Protein AF-A0A397AAS1-F1 (afdb_monomer_lite)

Foldseek 3Di:
DVVVVVVVVVVVVLVVLCVVPVPCSVVVVVVVVVLVLLAPDDPVLVVVLLVCLLCVVVDDDLAFDQPDPDDDDPDDGDTDGCVVTSLQQHPVLLVVLLVLLLVLVQVVCVVVVNRDVVSSVVVSVVVVVVLVVQLVLVCVLCVVVVWDDDSSSSSRLSSNLSSLSNVLSVCCVPPNDPVSLVSLVSSLVSSLSSSLSSVVNVTDDDDPVVVVVSVVSSVVVSVVSSD

Secondary structure (DSSP, 8-state):
-HHHHHHHHHHHHHHHHHHH-TTTHHHHHHHHHHHHHHT---HHHHHHHHHHHH-GGG----PPPBS----SS-----BPPTTT-TTS--SHHHHHHHHHHHHHHHHHHHHTT---HHHHHHHHHHHHHHHHHHHHHHHHHHHHTT----HHHHHHHHHTHHHHHHHHHHHHHHH-HHHHHHHHHHHHHHHHHHHHHHHHHHSPPPPTTHHHHHHHHHHHHHTTS--

Sequence (227 aa):
MAAYAMNHGAKMMEDQVKSFMPGAAAGALNMFGSVKYYFTVNNTYVVHRLKMLLCPFIHKDWRRIVQNEGNNTGVDVVYAPPSMDKNAPDLYIPLMSFVTYILIVGYIKGASGRFNPDVITEVSTYCCLMQLVEICLMKLGLYLLNSQINWLDLVSFTGYKYVALVINTVVHLILGYIPYYVVLAYTGIATSFFTLNGLKGTVPEPNHDQRRFRNYMLLAYVSRFDF

Organism: Aphanomyces astaci (NCBI:txid112090)

pLDDT: mean 72.66, std 15.43, range [35.53, 93.5]

Structure (mmCIF, N/CA/C/O backbone):
data_AF-A0A397AAS1-F1
#
_entry.id   AF-A0A397AAS1-F1
#
loop_
_atom_site.group_PDB
_atom_site.id
_atom_site.type_symbol
_atom_site.label_atom_id
_atom_site.label_alt_id
_atom_site.label_comp_id
_atom_site.label_asym_id
_atom_site.label_entity_id
_atom_site.label_seq_id
_atom_site.pdbx_PDB_ins_code
_atom_site.Cartn_x
_atom_site.Cartn_y
_atom_site.Cartn_z
_atom_site.occupancy
_atom_site.B_iso_or_equiv
_atom_site.auth_seq_id
_atom_site.auth_comp_id
_atom_site.auth_asym_id
_atom_site.auth_atom_id
_atom_site.pdbx_PDB_model_num
ATOM 1 N N . MET A 1 1 ? -14.043 16.349 -33.482 1.00 50.97 1 MET A N 1
ATOM 2 C CA . MET A 1 1 ? -14.438 17.486 -32.617 1.00 50.97 1 MET A CA 1
ATOM 3 C C . MET A 1 1 ? -14.025 17.287 -31.155 1.00 50.97 1 MET A C 1
ATOM 5 O O . MET A 1 1 ? -13.272 18.114 -30.664 1.00 50.97 1 MET A O 1
ATOM 9 N N . ALA A 1 2 ? -14.396 16.190 -30.476 1.00 50.88 2 ALA A N 1
ATOM 10 C CA . ALA A 1 2 ? -14.032 15.967 -29.062 1.00 50.88 2 ALA A CA 1
ATOM 11 C C . ALA A 1 2 ? -12.512 15.840 -28.797 1.00 50.88 2 ALA A C 1
ATOM 13 O O . ALA A 1 2 ? -11.995 16.458 -27.872 1.00 50.88 2 ALA A O 1
ATOM 14 N N . ALA A 1 3 ? -11.770 15.131 -29.658 1.00 48.72 3 ALA A N 1
ATOM 15 C CA . ALA A 1 3 ? -10.311 14.998 -29.533 1.00 48.72 3 ALA A CA 1
ATOM 16 C C . ALA A 1 3 ? -9.559 16.339 -29.678 1.00 48.72 3 ALA A C 1
ATOM 18 O O . ALA A 1 3 ? -8.529 16.553 -29.044 1.00 48.72 3 ALA A O 1
ATOM 19 N N . TYR A 1 4 ? -10.103 17.265 -30.476 1.00 56.47 4 TYR A N 1
ATOM 20 C CA . TYR A 1 4 ? -9.524 18.594 -30.689 1.00 56.47 4 TYR A CA 1
ATOM 21 C C . TYR A 1 4 ? -9.761 19.505 -29.474 1.00 56.47 4 TYR A C 1
ATOM 23 O O . TYR A 1 4 ? -8.854 20.212 -29.044 1.00 56.47 4 TYR A O 1
ATOM 31 N N . ALA A 1 5 ? -10.948 19.416 -28.863 1.00 58.28 5 ALA A N 1
ATOM 32 C CA . ALA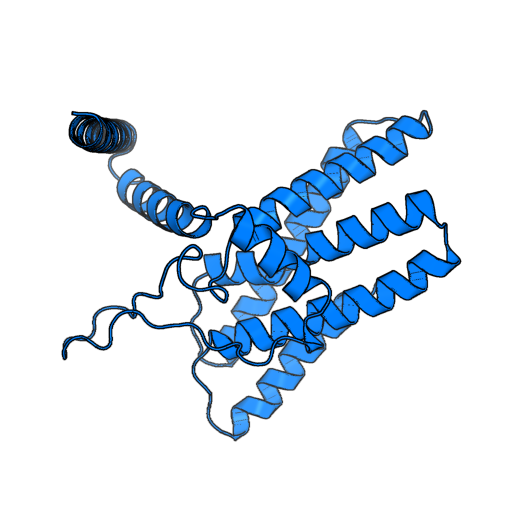 A 1 5 ? -11.289 20.131 -27.634 1.00 58.28 5 ALA A CA 1
ATOM 33 C C . ALA A 1 5 ? -10.495 19.625 -26.415 1.00 58.28 5 ALA A C 1
ATOM 35 O O . ALA A 1 5 ? -10.044 20.430 -25.605 1.00 58.28 5 ALA A O 1
ATOM 36 N N . MET A 1 6 ? -10.249 18.314 -26.310 1.00 55.03 6 MET A N 1
ATOM 37 C CA . MET A 1 6 ? -9.413 17.743 -25.244 1.00 55.03 6 MET A CA 1
ATOM 38 C C . MET A 1 6 ? -7.939 18.147 -25.376 1.00 55.03 6 MET A C 1
ATOM 40 O O . MET A 1 6 ? -7.314 18.482 -24.372 1.00 55.03 6 MET A O 1
ATOM 44 N N . ASN A 1 7 ? -7.395 18.182 -26.598 1.00 55.97 7 ASN A N 1
ATOM 45 C CA . ASN A 1 7 ? -6.032 18.674 -26.835 1.00 55.97 7 ASN A CA 1
ATOM 46 C C . ASN A 1 7 ? -5.892 20.176 -26.548 1.00 55.97 7 ASN A C 1
ATOM 48 O O . ASN A 1 7 ? -4.851 20.616 -26.064 1.00 55.97 7 ASN A O 1
ATOM 52 N N . HIS A 1 8 ? -6.933 20.966 -26.820 1.00 60.03 8 HIS A N 1
ATOM 53 C CA . HIS A 1 8 ? -6.935 22.398 -26.529 1.00 60.03 8 HIS A CA 1
ATOM 54 C C . HIS A 1 8 ? -7.091 22.681 -25.026 1.00 60.03 8 HIS A C 1
ATOM 56 O O . HIS A 1 8 ? -6.376 23.518 -24.484 1.00 60.03 8 HIS A O 1
ATOM 62 N N . GLY A 1 9 ? -7.945 21.925 -24.328 1.00 59.19 9 GLY A N 1
ATOM 63 C CA . GLY A 1 9 ? -8.093 22.003 -22.872 1.00 59.19 9 GLY A CA 1
ATOM 64 C C . GLY A 1 9 ? -6.832 21.572 -22.117 1.00 59.19 9 GLY A C 1
ATOM 65 O O . GLY A 1 9 ? -6.452 22.222 -21.147 1.00 59.19 9 GLY A O 1
ATOM 66 N N . ALA A 1 10 ? -6.135 20.536 -22.599 1.00 57.38 10 ALA A N 1
ATOM 67 C CA . ALA A 1 10 ? -4.852 20.115 -22.038 1.00 57.38 10 ALA A CA 1
ATOM 68 C C . ALA A 1 10 ? -3.779 21.209 -22.174 1.00 57.38 10 ALA A C 1
ATOM 70 O O . ALA A 1 10 ? -3.096 21.500 -21.196 1.00 57.38 10 ALA A O 1
ATOM 71 N N . LYS A 1 11 ? -3.693 21.866 -23.343 1.00 59.78 11 LYS A N 1
ATOM 72 C CA . LYS A 1 11 ? -2.785 23.005 -23.561 1.00 59.78 11 LYS A CA 1
ATOM 73 C C . LYS A 1 11 ? -3.130 24.211 -22.687 1.00 59.78 11 LYS A C 1
ATOM 75 O O . LYS A 1 11 ? -2.236 24.773 -22.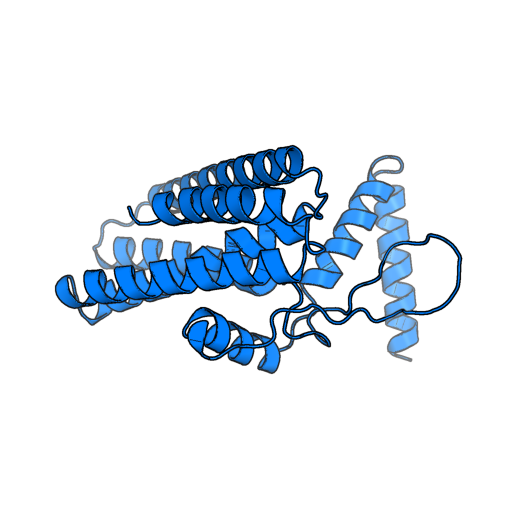073 1.00 59.78 11 LYS A O 1
ATOM 80 N N . MET A 1 12 ? -4.411 24.563 -22.553 1.00 62.12 12 MET A N 1
ATOM 81 C CA . MET A 1 12 ? -4.818 25.689 -21.702 1.00 62.12 12 MET A CA 1
ATOM 82 C C . MET A 1 12 ? -4.552 25.445 -20.211 1.00 62.12 12 MET A C 1
ATOM 84 O O . MET A 1 12 ? -4.140 26.371 -19.517 1.00 62.12 12 MET A O 1
ATOM 88 N N . MET A 1 13 ? -4.731 24.215 -19.712 1.00 58.81 13 MET A N 1
ATOM 89 C CA . MET A 1 13 ? -4.328 23.866 -18.342 1.00 58.81 13 MET A CA 1
ATOM 90 C C . MET A 1 13 ? -2.810 23.944 -18.162 1.00 58.81 13 MET A C 1
ATOM 92 O O . MET A 1 13 ? -2.342 24.439 -17.141 1.00 58.81 13 MET A O 1
ATOM 96 N N . GLU A 1 14 ? -2.038 23.474 -19.142 1.00 60.09 14 GLU A N 1
ATOM 97 C CA . GLU A 1 14 ? -0.576 23.526 -19.103 1.00 60.09 14 GLU A CA 1
ATOM 98 C C . GLU A 1 14 ? -0.058 24.975 -19.097 1.00 60.09 14 GLU A C 1
ATOM 100 O O . GLU A 1 14 ? 0.837 25.311 -18.320 1.00 60.09 14 GLU A O 1
ATOM 105 N N . ASP A 1 15 ? -0.674 25.847 -19.897 1.00 64.94 15 ASP A N 1
ATOM 106 C CA . ASP A 1 15 ? -0.347 27.271 -19.980 1.00 64.94 15 ASP A CA 1
ATOM 107 C C . ASP A 1 15 ? -0.799 28.040 -18.725 1.00 64.94 15 ASP A C 1
ATOM 109 O O . ASP A 1 15 ? -0.053 28.881 -18.215 1.00 64.94 15 ASP A O 1
ATOM 113 N N . GLN A 1 16 ? -1.960 27.702 -18.146 1.00 61.78 16 GLN A N 1
ATOM 114 C CA . GLN A 1 16 ? -2.384 28.255 -16.855 1.00 61.78 16 GLN A CA 1
ATOM 115 C C . GLN A 1 16 ? -1.423 27.853 -15.732 1.00 61.78 16 GLN A C 1
ATOM 117 O O . GLN A 1 16 ? -0.965 28.719 -14.989 1.00 61.78 16 GLN A O 1
ATOM 122 N N . VAL A 1 17 ? -1.040 26.579 -15.625 1.00 56.03 17 VAL A N 1
ATOM 123 C CA . VAL A 1 17 ? -0.109 26.108 -14.583 1.00 56.03 17 VAL A CA 1
ATOM 124 C C . VAL A 1 17 ? 1.278 26.752 -14.728 1.00 56.03 17 VAL A C 1
ATOM 126 O O . VAL A 1 17 ? 1.879 27.133 -13.722 1.00 56.03 17 VAL A O 1
ATOM 129 N N . LYS A 1 18 ? 1.761 26.963 -15.961 1.00 56.47 18 LYS A N 1
ATOM 130 C CA . LYS A 1 18 ? 3.009 27.703 -16.233 1.00 56.47 18 LYS A CA 1
ATOM 131 C C . LYS A 1 18 ? 2.932 29.171 -15.803 1.00 56.47 18 LYS A C 1
ATOM 133 O O . LYS A 1 18 ? 3.921 29.690 -15.289 1.00 56.47 18 LYS A O 1
ATOM 138 N N . SER A 1 19 ? 1.774 29.817 -15.965 1.00 60.38 19 SER A N 1
ATOM 139 C CA . SER A 1 19 ? 1.578 31.225 -15.589 1.00 60.38 19 SER A CA 1
ATOM 140 C C . SER A 1 19 ? 1.570 31.473 -14.076 1.00 60.38 19 SER A C 1
ATOM 142 O O . SER A 1 19 ? 2.047 32.515 -13.633 1.00 60.38 19 SER A O 1
ATOM 144 N N . PHE A 1 20 ? 1.100 30.512 -13.272 1.00 59.91 20 PHE A N 1
ATOM 145 C CA . PHE A 1 20 ? 1.057 30.663 -11.814 1.00 59.91 20 PHE A CA 1
ATOM 146 C C . PHE A 1 20 ? 2.394 30.349 -11.119 1.00 59.91 20 PHE A C 1
ATOM 148 O O . PHE A 1 20 ? 2.638 30.882 -10.039 1.00 59.91 20 PHE A O 1
ATOM 155 N N . MET A 1 21 ? 3.276 29.517 -11.700 1.00 55.12 21 MET A N 1
ATOM 156 C CA . MET A 1 21 ? 4.560 29.139 -11.073 1.00 55.12 21 MET A CA 1
ATOM 157 C C . MET A 1 21 ? 5.669 28.815 -12.104 1.00 55.12 21 MET A C 1
ATOM 159 O O . MET A 1 21 ? 6.029 27.650 -12.267 1.00 55.12 21 MET A O 1
ATOM 163 N N . PRO A 1 22 ? 6.294 29.805 -12.766 1.00 54.97 22 PRO A N 1
ATOM 164 C CA . PRO A 1 22 ? 7.151 29.587 -13.943 1.00 54.97 22 PRO A CA 1
ATOM 165 C C . PRO A 1 22 ? 8.416 28.731 -13.707 1.00 54.97 22 PRO A C 1
ATOM 167 O O . PRO A 1 22 ? 8.921 28.134 -14.653 1.00 54.97 22 PRO A O 1
ATOM 170 N N . GLY A 1 23 ? 8.910 28.613 -12.465 1.00 56.25 23 GLY A N 1
ATOM 171 C CA . GLY A 1 23 ? 10.077 27.777 -12.121 1.00 56.25 23 GLY A CA 1
ATOM 172 C C . GLY A 1 23 ? 9.753 26.385 -11.554 1.00 56.25 23 GLY A C 1
ATOM 173 O O . GLY A 1 23 ? 10.520 25.447 -11.751 1.00 56.25 23 GLY A O 1
ATOM 174 N N . ALA A 1 24 ? 8.607 26.223 -10.880 1.00 53.50 24 ALA A N 1
ATOM 175 C CA . ALA A 1 24 ? 8.181 24.957 -10.265 1.00 53.50 24 ALA A CA 1
ATOM 176 C C . ALA A 1 24 ? 7.167 24.183 -11.127 1.00 53.50 24 ALA A C 1
ATOM 178 O O . ALA A 1 24 ? 7.014 22.972 -10.965 1.00 53.50 24 ALA A O 1
ATOM 179 N N . ALA A 1 25 ? 6.503 24.859 -12.072 1.00 53.25 25 ALA A N 1
ATOM 180 C CA . ALA A 1 25 ? 5.504 24.274 -12.958 1.00 53.25 25 ALA A CA 1
ATOM 181 C C . ALA A 1 25 ? 6.091 23.211 -13.884 1.00 53.25 25 ALA A C 1
ATOM 183 O O . ALA A 1 25 ? 5.429 22.214 -14.116 1.00 53.25 25 ALA A O 1
ATOM 184 N N . ALA A 1 26 ? 7.325 23.354 -14.377 1.00 52.88 26 ALA A N 1
ATOM 185 C CA . ALA A 1 26 ? 7.931 22.324 -15.227 1.00 52.88 26 ALA A CA 1
ATOM 186 C C . ALA A 1 26 ? 8.149 21.005 -14.460 1.00 52.88 26 ALA A C 1
ATOM 188 O O . ALA A 1 26 ? 7.812 19.933 -14.960 1.00 52.88 26 ALA A O 1
ATOM 189 N N . GLY A 1 27 ? 8.638 21.086 -13.216 1.00 57.22 27 GLY A N 1
ATOM 190 C CA . GLY A 1 27 ? 8.791 19.926 -12.334 1.00 57.22 27 GLY A CA 1
ATOM 191 C C . GLY A 1 27 ? 7.445 19.336 -11.914 1.00 57.22 27 GLY A C 1
ATOM 192 O O . GLY A 1 27 ? 7.238 18.131 -12.032 1.00 57.22 27 GLY A O 1
ATOM 193 N N . ALA A 1 28 ? 6.499 20.184 -11.501 1.00 52.81 28 ALA A N 1
ATOM 194 C CA . ALA A 1 28 ? 5.161 19.759 -11.107 1.00 52.81 28 ALA A CA 1
ATOM 195 C C . ALA A 1 28 ? 4.384 19.138 -12.277 1.00 52.81 28 ALA A C 1
ATOM 197 O O . ALA A 1 28 ? 3.810 18.070 -12.115 1.00 52.81 28 ALA A O 1
ATOM 198 N N . LEU A 1 29 ? 4.404 19.736 -13.471 1.00 56.72 29 LEU A N 1
ATOM 199 C CA . LEU A 1 29 ? 3.755 19.195 -14.672 1.00 56.72 29 LEU A CA 1
ATOM 200 C C . LEU A 1 29 ? 4.375 17.862 -15.098 1.00 56.72 29 LEU A C 1
ATOM 202 O O . LEU A 1 29 ? 3.639 16.944 -15.457 1.00 56.72 29 LEU A O 1
ATOM 206 N N . ASN A 1 30 ? 5.698 17.713 -14.990 1.00 61.16 30 ASN A N 1
ATOM 207 C CA . ASN A 1 30 ? 6.362 16.438 -15.255 1.00 61.16 30 ASN A CA 1
ATOM 208 C C . ASN A 1 30 ? 5.977 15.367 -14.210 1.00 61.16 30 ASN A C 1
ATOM 210 O O . ASN A 1 30 ? 5.727 14.209 -14.555 1.00 61.16 30 ASN A O 1
ATOM 214 N N . MET A 1 31 ? 5.822 15.757 -12.937 1.00 59.28 31 MET A N 1
ATOM 215 C CA . MET A 1 31 ? 5.281 14.884 -11.887 1.00 59.28 31 MET A CA 1
ATOM 216 C C . MET A 1 31 ? 3.813 14.519 -12.144 1.00 59.28 31 MET A C 1
ATOM 218 O O . MET A 1 31 ? 3.470 13.346 -12.052 1.00 59.28 31 MET A O 1
ATOM 222 N N . PHE A 1 32 ? 2.950 15.466 -12.522 1.00 60.81 32 PHE A N 1
ATOM 223 C CA . PHE A 1 32 ? 1.539 15.205 -12.833 1.00 60.81 32 PHE A CA 1
ATOM 224 C C . PHE A 1 32 ? 1.372 14.314 -14.069 1.00 60.81 32 PHE A C 1
ATOM 226 O O . PHE A 1 32 ? 0.523 13.422 -14.063 1.00 60.81 32 PHE A O 1
ATOM 233 N N . GLY A 1 33 ? 2.192 14.501 -15.107 1.00 62.72 33 GLY A N 1
ATOM 234 C CA . GLY A 1 33 ? 2.223 13.629 -16.285 1.00 62.72 33 GLY A CA 1
ATOM 235 C C . GLY A 1 33 ? 2.655 12.205 -15.935 1.00 62.72 33 GLY A C 1
ATOM 236 O O . GLY A 1 33 ? 1.994 11.243 -16.331 1.00 62.72 33 GLY A O 1
ATOM 237 N N . SER A 1 34 ? 3.697 12.077 -15.108 1.00 64.38 34 SER A N 1
ATOM 238 C CA . SER A 1 34 ? 4.163 10.788 -14.591 1.00 64.38 34 SER A CA 1
ATOM 239 C C . SER A 1 34 ? 3.097 10.115 -13.732 1.00 64.38 34 SER A C 1
ATOM 241 O O . SER A 1 34 ? 2.800 8.949 -13.937 1.00 64.38 34 SER A O 1
ATOM 243 N N . VAL A 1 35 ? 2.444 10.841 -12.823 1.00 67.19 35 VAL A N 1
ATOM 244 C CA . VAL A 1 35 ? 1.355 10.318 -11.986 1.00 67.19 35 VAL A CA 1
ATOM 245 C C . VAL A 1 35 ? 0.178 9.861 -12.848 1.00 67.19 35 VAL A C 1
ATOM 247 O O . VAL A 1 35 ? -0.321 8.756 -12.651 1.00 67.19 35 VAL A O 1
ATOM 250 N N . LYS A 1 36 ? -0.227 10.645 -13.855 1.00 69.38 36 LYS A N 1
ATOM 251 C CA . LYS A 1 36 ? -1.325 10.290 -14.768 1.00 69.38 36 LYS A CA 1
ATOM 252 C C . LYS A 1 36 ? -1.110 8.927 -15.427 1.00 69.38 36 LYS A C 1
ATOM 254 O O . LYS A 1 36 ? -2.068 8.171 -15.555 1.00 69.38 36 LYS A O 1
ATOM 259 N N . TYR A 1 37 ? 0.129 8.586 -15.781 1.00 70.12 37 TYR A N 1
ATOM 260 C CA . TYR A 1 37 ? 0.477 7.263 -16.299 1.00 70.12 37 TYR A CA 1
ATOM 261 C C . TYR A 1 37 ? 0.100 6.134 -15.315 1.00 70.12 37 TYR A C 1
ATOM 263 O O . TYR A 1 37 ? -0.583 5.190 -15.712 1.00 70.12 37 TYR A O 1
ATOM 271 N N . TYR A 1 38 ? 0.411 6.267 -14.021 1.00 70.75 38 TYR A N 1
ATOM 272 C CA . TYR A 1 38 ? 0.082 5.267 -12.985 1.00 70.75 38 TYR A CA 1
ATOM 273 C C . TYR A 1 38 ? -1.415 5.152 -12.655 1.00 70.75 38 TYR A C 1
ATOM 275 O O . TYR A 1 38 ? -1.832 4.163 -12.048 1.00 70.75 38 TYR A O 1
ATOM 283 N N . PHE A 1 39 ? -2.220 6.150 -13.031 1.00 76.31 39 PHE A N 1
ATOM 284 C CA . PHE A 1 39 ? -3.675 6.166 -12.843 1.00 76.31 39 PHE A CA 1
ATOM 285 C C . PHE A 1 39 ? -4.460 5.723 -14.090 1.00 76.31 39 PHE A C 1
ATOM 287 O O . PHE A 1 39 ? -5.688 5.674 -14.050 1.00 76.31 39 PHE A O 1
ATOM 294 N N . THR A 1 40 ? -3.786 5.359 -15.188 1.00 76.25 40 THR A N 1
ATOM 295 C CA . THR A 1 40 ? -4.438 4.835 -16.405 1.00 76.25 40 THR A CA 1
ATOM 296 C C . THR A 1 40 ? -4.826 3.361 -16.247 1.00 76.25 40 THR A C 1
ATOM 298 O O . THR A 1 40 ? -4.207 2.453 -16.807 1.00 76.25 40 THR A O 1
ATOM 301 N N . VAL A 1 41 ? -5.856 3.118 -15.434 1.00 75.81 41 VAL A N 1
ATOM 302 C CA . VAL A 1 41 ? -6.282 1.780 -15.011 1.00 75.81 41 VAL A CA 1
ATOM 303 C C . VAL A 1 41 ? -7.698 1.457 -15.501 1.00 75.81 41 VAL A C 1
ATOM 305 O O . VAL A 1 41 ? -8.605 2.279 -15.407 1.00 75.81 41 VAL A O 1
ATOM 308 N N . ASN A 1 42 ? -7.895 0.225 -15.982 1.00 80.81 42 ASN A N 1
ATOM 309 C CA . ASN A 1 42 ? -9.195 -0.313 -16.398 1.00 80.81 42 ASN A CA 1
ATOM 310 C C . ASN A 1 42 ? -9.812 -1.209 -15.307 1.00 80.81 42 ASN A C 1
ATOM 312 O O . ASN A 1 42 ? -9.093 -1.911 -14.601 1.00 80.81 42 ASN A O 1
ATOM 316 N N . ASN A 1 43 ? -11.145 -1.302 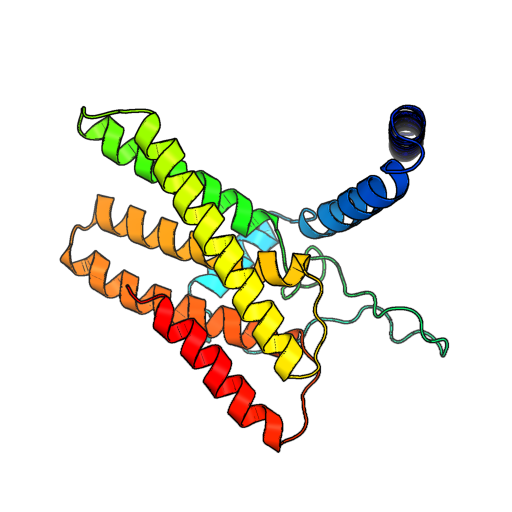-15.226 1.00 81.69 43 ASN A N 1
ATOM 317 C CA . ASN A 1 43 ? -11.824 -2.178 -14.249 1.00 81.69 43 ASN A CA 1
ATOM 318 C C . ASN A 1 43 ? -11.395 -3.652 -14.367 1.00 81.69 43 ASN A C 1
ATOM 320 O O . ASN A 1 43 ? -11.128 -4.318 -13.367 1.00 81.69 43 ASN A O 1
ATOM 324 N N . THR A 1 44 ? -11.251 -4.152 -15.597 1.00 81.88 44 THR A N 1
ATOM 325 C CA . THR A 1 44 ? -10.764 -5.514 -15.863 1.00 81.88 44 THR A CA 1
ATOM 326 C C . THR A 1 44 ? -9.340 -5.726 -15.347 1.00 81.88 44 THR A C 1
ATOM 328 O O . THR A 1 44 ? -9.019 -6.807 -14.849 1.00 81.88 44 THR A O 1
ATOM 331 N N . TYR A 1 45 ? -8.494 -4.691 -15.420 1.00 80.88 45 TYR A N 1
ATOM 332 C CA . TYR A 1 45 ? -7.151 -4.725 -14.842 1.00 80.88 45 TYR A CA 1
ATOM 333 C C . TYR A 1 45 ? -7.228 -4.844 -13.319 1.00 80.88 45 TYR A C 1
ATOM 335 O O . TYR A 1 45 ? -6.575 -5.720 -12.759 1.00 80.88 45 TYR A O 1
ATOM 343 N N . VAL A 1 46 ? -8.067 -4.038 -12.654 1.00 82.94 46 VAL A N 1
ATOM 344 C CA . VAL A 1 46 ? -8.200 -4.053 -11.185 1.00 82.94 46 VAL A CA 1
ATOM 345 C C . VAL A 1 46 ? -8.580 -5.442 -10.682 1.00 82.94 46 VAL A C 1
ATOM 347 O O . VAL A 1 46 ? -7.922 -5.965 -9.788 1.00 82.94 46 VAL A O 1
ATOM 350 N N . VAL A 1 47 ? -9.582 -6.083 -11.288 1.00 83.25 47 VAL A N 1
ATOM 351 C CA . VAL A 1 47 ? -10.013 -7.435 -10.887 1.00 83.25 47 VAL A CA 1
ATOM 352 C C . VAL A 1 47 ? -8.886 -8.452 -11.064 1.00 83.25 47 VAL A C 1
ATOM 354 O O . VAL A 1 47 ? -8.618 -9.257 -10.169 1.00 83.25 47 VAL A O 1
ATOM 357 N N . HIS A 1 48 ? -8.187 -8.408 -12.199 1.00 82.44 48 HIS A N 1
ATOM 358 C CA . HIS A 1 48 ? -7.061 -9.303 -12.455 1.00 82.44 48 HIS A CA 1
ATOM 359 C C . HIS A 1 48 ? -5.913 -9.076 -11.460 1.00 82.44 48 HIS A C 1
ATOM 361 O O . HIS A 1 48 ? -5.304 -10.031 -10.979 1.00 82.44 48 HIS A O 1
ATOM 367 N N . ARG A 1 49 ? -5.632 -7.816 -11.128 1.00 82.75 49 ARG A N 1
ATOM 368 C CA . ARG A 1 49 ? -4.574 -7.414 -10.202 1.00 82.75 49 ARG A CA 1
ATOM 369 C C . ARG A 1 49 ? -4.905 -7.799 -8.762 1.00 82.75 49 ARG A C 1
ATOM 371 O O . ARG A 1 49 ? -4.057 -8.371 -8.092 1.00 82.75 49 ARG A O 1
ATOM 378 N N . LEU A 1 50 ? -6.146 -7.607 -8.318 1.00 83.44 50 LEU A N 1
ATOM 379 C CA . LEU A 1 50 ? -6.620 -8.087 -7.015 1.00 83.44 50 LEU A CA 1
ATOM 380 C C . LEU A 1 50 ? -6.518 -9.612 -6.905 1.00 83.44 50 LEU A C 1
ATOM 382 O O . LEU A 1 50 ? -6.048 -10.122 -5.891 1.00 83.44 50 LEU A O 1
ATOM 386 N N . LYS A 1 51 ? -6.873 -10.349 -7.964 1.00 84.50 51 LYS A N 1
ATOM 387 C CA . LYS A 1 51 ? -6.688 -11.807 -8.003 1.00 84.50 51 LYS A CA 1
ATOM 388 C C . LYS A 1 51 ? -5.210 -12.200 -7.903 1.00 84.50 51 LYS A C 1
ATOM 390 O O . LYS A 1 51 ? -4.886 -13.167 -7.219 1.00 84.50 51 LYS A O 1
ATOM 395 N N . MET A 1 52 ? -4.321 -11.453 -8.557 1.00 82.06 52 MET A N 1
ATOM 396 C CA . MET A 1 52 ? -2.874 -11.665 -8.474 1.00 82.06 52 MET A CA 1
ATOM 397 C C . MET A 1 52 ? -2.325 -11.363 -7.072 1.00 82.06 52 MET A C 1
ATOM 399 O O . MET A 1 52 ? -1.485 -12.111 -6.590 1.00 82.06 52 MET A O 1
ATOM 403 N N . LEU A 1 53 ? -2.822 -10.323 -6.399 1.00 83.06 53 LEU A N 1
ATOM 404 C CA . LEU A 1 53 ? -2.447 -9.981 -5.021 1.00 83.06 53 LEU A CA 1
ATOM 405 C C . LEU A 1 53 ? -2.927 -11.033 -4.011 1.00 83.06 53 LEU A C 1
ATOM 407 O O . LEU A 1 53 ? -2.194 -11.386 -3.093 1.00 83.06 53 LEU A O 1
ATOM 411 N N . LEU A 1 54 ? -4.141 -11.556 -4.200 1.00 79.94 54 LEU A N 1
ATOM 412 C CA . LEU A 1 54 ? -4.734 -12.584 -3.341 1.00 79.94 54 LEU A CA 1
ATOM 413 C C . LEU A 1 54 ? -4.115 -13.967 -3.540 1.00 79.94 54 LEU A C 1
ATOM 415 O O . LEU A 1 54 ? -3.986 -14.727 -2.584 1.00 79.94 54 LEU A O 1
ATOM 419 N N . CYS A 1 55 ? -3.749 -14.313 -4.773 1.00 81.81 55 CYS A N 1
ATOM 420 C CA . CYS A 1 55 ? -3.175 -15.609 -5.124 1.00 81.81 55 CYS A CA 1
ATOM 421 C C . CYS A 1 55 ? -1.920 -15.426 -5.991 1.00 81.81 55 CYS A C 1
ATOM 423 O O . CYS A 1 55 ? -1.912 -15.809 -7.168 1.00 81.81 55 CYS A O 1
ATOM 425 N N . PRO A 1 56 ? -0.828 -14.889 -5.424 1.00 74.88 56 PRO A N 1
ATOM 426 C CA . PRO A 1 56 ? 0.368 -14.566 -6.195 1.00 74.88 56 PRO A CA 1
ATOM 427 C C . PRO A 1 56 ? 1.111 -15.828 -6.656 1.00 74.88 56 PRO A C 1
ATOM 429 O O . PRO A 1 56 ? 1.868 -15.781 -7.618 1.00 74.88 56 PRO A O 1
ATOM 432 N N . PHE A 1 57 ? 0.834 -16.986 -6.047 1.00 70.06 57 PHE A N 1
ATOM 433 C CA . PHE A 1 57 ? 1.397 -18.290 -6.419 1.00 70.06 57 PHE A CA 1
ATOM 434 C C . PHE A 1 57 ? 0.959 -18.797 -7.801 1.00 70.06 57 PHE A C 1
ATOM 436 O O . PHE A 1 57 ? 1.614 -19.662 -8.377 1.00 70.06 57 PHE A O 1
ATOM 443 N N . ILE A 1 58 ? -0.154 -18.286 -8.336 1.00 67.06 58 ILE A N 1
ATOM 444 C CA . ILE A 1 58 ? -0.687 -18.715 -9.639 1.00 67.06 58 ILE A CA 1
ATOM 445 C C . ILE A 1 58 ? 0.030 -17.981 -10.783 1.00 67.06 58 ILE A C 1
ATOM 447 O O . ILE A 1 58 ? 0.091 -18.479 -11.908 1.00 67.06 58 ILE A O 1
ATOM 451 N N . HIS A 1 59 ? 0.599 -16.805 -10.508 1.00 69.38 59 HIS A N 1
ATOM 452 C CA . HIS A 1 59 ? 1.232 -15.975 -11.520 1.00 69.38 59 HIS A CA 1
ATOM 453 C C . HIS A 1 59 ? 2.709 -16.349 -11.704 1.00 69.38 59 HIS A C 1
ATOM 455 O O . HIS A 1 59 ? 3.497 -16.312 -10.759 1.00 69.38 59 HIS A O 1
ATOM 461 N N . LYS A 1 60 ? 3.080 -16.738 -12.928 1.00 58.06 60 LYS A N 1
ATOM 462 C CA . LYS A 1 60 ? 4.432 -17.221 -13.261 1.00 58.06 60 LYS A CA 1
ATOM 463 C C . LYS A 1 60 ? 5.287 -16.182 -13.992 1.00 58.06 60 LYS A C 1
ATOM 465 O O . LYS A 1 60 ? 6.501 -16.177 -13.814 1.00 58.06 60 LYS A O 1
ATOM 470 N N . ASP A 1 61 ? 4.662 -15.265 -14.725 1.00 63.59 61 ASP A N 1
ATOM 471 C CA . ASP A 1 61 ? 5.363 -14.314 -15.588 1.00 63.59 61 ASP A CA 1
ATOM 472 C C . ASP A 1 61 ? 5.391 -12.922 -14.968 1.00 63.59 61 ASP A C 1
ATOM 474 O O . ASP A 1 61 ? 4.485 -12.138 -15.191 1.00 63.59 61 ASP A O 1
ATOM 478 N N . TRP A 1 62 ? 6.444 -12.593 -14.220 1.00 65.25 62 TRP A N 1
ATOM 479 C CA . TRP A 1 62 ? 6.580 -11.300 -13.525 1.00 65.25 62 TRP A CA 1
ATOM 480 C C . TRP A 1 62 ? 7.361 -10.243 -14.318 1.00 65.25 62 TRP A C 1
ATOM 482 O O . TRP A 1 62 ? 7.587 -9.140 -13.827 1.00 65.25 62 TRP A O 1
ATOM 492 N N . ARG A 1 63 ? 7.816 -10.575 -15.532 1.00 59.62 63 ARG A N 1
ATOM 493 C CA . ARG A 1 63 ? 8.594 -9.658 -16.378 1.00 59.62 63 ARG A CA 1
ATOM 494 C C . ARG A 1 63 ? 7.691 -8.551 -16.930 1.00 59.62 63 ARG A C 1
ATOM 496 O O . ARG A 1 63 ? 6.581 -8.833 -17.379 1.00 59.62 63 ARG A O 1
ATOM 503 N N . ARG A 1 64 ? 8.171 -7.304 -16.888 1.00 59.41 64 ARG A N 1
ATOM 504 C CA . ARG A 1 64 ? 7.507 -6.156 -17.527 1.00 59.41 64 ARG A CA 1
ATOM 505 C C . ARG A 1 64 ? 7.682 -6.225 -19.041 1.00 59.41 64 ARG A C 1
ATOM 507 O O . ARG A 1 64 ? 8.748 -6.609 -19.524 1.00 59.41 64 ARG A O 1
ATOM 514 N N . ILE A 1 65 ? 6.653 -5.829 -19.781 1.00 55.97 65 ILE A N 1
ATOM 515 C CA . ILE A 1 65 ? 6.707 -5.743 -21.241 1.00 55.97 65 ILE A CA 1
ATOM 516 C C . ILE A 1 65 ? 7.318 -4.385 -21.610 1.00 55.97 65 ILE A C 1
ATOM 518 O O . ILE A 1 65 ? 6.765 -3.325 -21.306 1.00 55.97 65 ILE A O 1
ATOM 522 N N . VAL A 1 66 ? 8.485 -4.418 -22.253 1.00 55.53 66 VAL A N 1
ATOM 523 C CA . VAL A 1 66 ? 9.150 -3.229 -22.802 1.00 55.53 66 VAL A CA 1
ATOM 524 C C . VAL A 1 66 ? 8.548 -2.946 -24.178 1.00 55.53 66 VAL A C 1
ATOM 526 O O . VAL A 1 66 ? 8.534 -3.830 -25.029 1.00 55.53 66 VAL A O 1
ATOM 529 N N . GLN A 1 67 ? 8.015 -1.740 -24.398 1.00 44.69 67 GLN A N 1
ATOM 530 C CA . GLN A 1 67 ? 7.303 -1.418 -25.643 1.00 44.69 67 GLN A CA 1
ATOM 531 C C . GLN A 1 67 ? 8.234 -0.959 -26.781 1.00 44.69 67 GLN A C 1
ATOM 533 O O . GLN A 1 67 ? 7.804 -0.953 -27.929 1.00 44.69 67 GLN A O 1
ATOM 538 N N . ASN A 1 68 ? 9.501 -0.623 -26.507 1.00 43.06 68 ASN A N 1
ATOM 539 C CA . ASN A 1 68 ? 10.457 -0.194 -27.533 1.00 43.06 68 ASN A CA 1
ATOM 540 C C . ASN A 1 68 ? 11.805 -0.933 -27.431 1.00 43.06 68 ASN A C 1
ATOM 542 O O . ASN A 1 68 ? 12.666 -0.546 -26.649 1.00 43.06 68 ASN A O 1
ATOM 546 N N . GLU A 1 69 ? 12.024 -1.924 -28.301 1.00 40.31 69 GLU A N 1
ATOM 547 C CA . GLU A 1 69 ? 13.354 -2.262 -28.848 1.00 40.31 69 GLU A CA 1
ATOM 548 C C . GLU A 1 69 ? 13.544 -1.514 -30.184 1.00 40.31 69 GLU A C 1
ATOM 550 O O . GLU A 1 69 ? 13.694 -2.104 -31.251 1.00 40.31 69 GLU A O 1
ATOM 555 N N . GLY A 1 70 ? 13.450 -0.182 -30.150 1.00 37.62 70 GLY A N 1
ATOM 556 C CA . GLY A 1 70 ? 13.509 0.666 -31.342 1.00 37.62 70 GLY A CA 1
ATOM 557 C C . GLY A 1 70 ? 14.661 1.666 -31.298 1.00 37.62 70 GLY A C 1
ATOM 558 O O . GLY A 1 70 ? 14.488 2.757 -30.774 1.00 37.62 70 GLY A O 1
ATOM 559 N N . ASN A 1 71 ? 15.785 1.299 -31.924 1.00 35.53 71 ASN A N 1
ATOM 560 C CA . ASN A 1 71 ? 16.931 2.129 -32.338 1.00 35.53 71 ASN A CA 1
ATOM 561 C C . ASN A 1 71 ? 17.831 2.784 -31.264 1.00 35.53 71 ASN A C 1
ATOM 563 O O . ASN A 1 71 ? 17.547 3.859 -30.754 1.00 35.53 71 ASN A O 1
ATOM 567 N N . ASN A 1 72 ? 19.010 2.178 -31.058 1.00 43.03 72 ASN A N 1
ATOM 568 C CA . ASN A 1 72 ? 20.369 2.751 -31.189 1.00 43.03 72 ASN A CA 1
ATOM 569 C C . ASN A 1 72 ? 20.702 4.202 -30.766 1.00 43.03 72 ASN A C 1
ATOM 571 O O . ASN A 1 72 ? 21.728 4.733 -31.184 1.00 43.03 72 ASN A O 1
ATOM 575 N N . THR A 1 73 ? 19.951 4.832 -29.876 1.00 38.22 73 THR A N 1
ATOM 576 C CA . THR A 1 73 ? 20.391 6.042 -29.166 1.00 38.22 73 THR A CA 1
ATOM 577 C C . THR A 1 73 ? 19.864 5.960 -27.747 1.00 38.22 73 THR A C 1
ATOM 579 O O . THR A 1 73 ? 18.663 5.786 -27.585 1.00 38.22 73 THR A O 1
ATOM 582 N N . GLY A 1 74 ? 20.753 6.026 -26.748 1.00 40.59 74 GLY A N 1
ATOM 583 C CA . GLY A 1 74 ? 20.480 5.801 -25.321 1.00 40.59 74 GLY A CA 1
ATOM 584 C C . GLY A 1 74 ? 19.437 6.738 -24.708 1.00 40.59 74 GLY A C 1
ATOM 585 O O . GLY A 1 74 ? 19.773 7.630 -23.938 1.00 40.59 74 GLY A O 1
ATOM 586 N N . VAL A 1 75 ? 18.177 6.511 -25.060 1.00 41.81 75 VAL A N 1
ATOM 587 C CA . VAL A 1 75 ? 16.987 7.206 -24.584 1.00 41.81 75 VAL A CA 1
ATOM 588 C C . VAL A 1 75 ? 16.168 6.200 -23.782 1.00 41.81 75 VAL A C 1
ATOM 590 O O . VAL A 1 75 ? 16.012 5.050 -24.190 1.00 41.81 75 VAL A O 1
ATOM 593 N N . ASP A 1 76 ? 15.717 6.653 -22.615 1.00 42.66 76 ASP A N 1
ATOM 594 C CA . ASP A 1 76 ? 15.062 5.894 -21.553 1.00 42.66 76 ASP A CA 1
ATOM 595 C C . ASP A 1 76 ? 14.119 4.777 -22.029 1.00 42.66 76 ASP A C 1
ATOM 597 O O . ASP A 1 76 ? 13.267 4.962 -22.900 1.00 42.66 76 ASP A O 1
ATOM 601 N N . VAL A 1 77 ? 14.236 3.609 -21.391 1.00 48.34 77 VAL A N 1
ATOM 602 C CA . VAL A 1 77 ? 13.359 2.451 -21.608 1.00 48.34 77 VAL A CA 1
ATOM 603 C C . VAL A 1 77 ? 11.920 2.836 -21.243 1.00 48.34 77 VAL A C 1
ATOM 605 O O . VAL A 1 77 ? 11.559 2.904 -20.067 1.00 48.34 77 VAL A O 1
ATOM 608 N N . VAL A 1 78 ? 11.079 3.091 -22.249 1.00 46.53 78 VAL A N 1
ATOM 609 C CA . VAL A 1 78 ? 9.653 3.389 -22.050 1.00 46.53 78 VAL A CA 1
ATOM 610 C C . VAL A 1 78 ? 8.898 2.077 -21.824 1.00 46.53 78 VAL A C 1
ATOM 612 O O . VAL A 1 78 ? 8.659 1.297 -22.749 1.00 46.53 78 VAL A O 1
ATOM 615 N N . TYR A 1 79 ? 8.539 1.818 -20.568 1.00 53.75 79 TYR A N 1
ATOM 616 C CA . TYR A 1 79 ? 7.685 0.691 -20.191 1.00 53.75 79 TYR A CA 1
ATOM 617 C C . TYR A 1 79 ? 6.226 0.948 -20.597 1.00 53.75 79 TYR A C 1
ATOM 619 O O . TYR A 1 79 ? 5.765 2.090 -20.588 1.00 53.75 79 TYR A O 1
ATOM 627 N N . ALA A 1 80 ? 5.494 -0.113 -20.949 1.00 49.62 80 ALA A N 1
ATOM 628 C CA . ALA A 1 80 ? 4.090 -0.003 -21.336 1.00 49.62 80 ALA A CA 1
ATOM 629 C C . ALA A 1 80 ? 3.191 0.388 -20.138 1.00 49.62 80 ALA A C 1
ATOM 631 O O . ALA A 1 80 ? 3.398 -0.121 -19.029 1.00 49.62 80 ALA A O 1
ATOM 632 N N . PRO A 1 81 ? 2.170 1.250 -20.344 1.00 50.34 81 PRO A N 1
ATOM 633 C CA . PRO A 1 81 ? 1.254 1.679 -19.287 1.00 50.34 81 PRO A CA 1
ATOM 634 C C . PRO A 1 81 ? 0.453 0.514 -18.682 1.00 50.34 81 PRO A C 1
ATOM 636 O O . PRO A 1 81 ? 0.219 -0.479 -19.376 1.00 50.34 81 PRO A O 1
ATOM 639 N N . PRO A 1 82 ? -0.060 0.645 -17.437 1.00 50.53 82 PRO A N 1
ATOM 640 C CA . PRO A 1 82 ? -0.853 -0.392 -16.752 1.00 50.53 82 PRO A CA 1
ATOM 641 C C . PRO A 1 82 ? -2.084 -0.887 -17.520 1.00 50.53 82 PRO A C 1
ATOM 643 O O . PRO A 1 82 ? -2.579 -1.985 -17.287 1.00 50.53 82 PRO A O 1
ATOM 646 N N . SER A 1 83 ? -2.577 -0.102 -18.479 1.00 49.41 83 SER A N 1
ATOM 647 C CA . SER A 1 83 ? -3.637 -0.530 -19.396 1.00 49.41 83 SER A CA 1
ATOM 648 C C . SER A 1 83 ? -3.211 -1.642 -20.372 1.00 49.41 83 SER A C 1
ATOM 650 O O . SER A 1 83 ? -4.071 -2.394 -20.827 1.00 49.41 83 SER A O 1
ATOM 652 N N . MET A 1 84 ? -1.916 -1.748 -20.693 1.00 49.62 84 MET A N 1
ATOM 653 C CA . MET A 1 84 ? -1.343 -2.662 -21.695 1.00 49.62 84 MET A CA 1
ATOM 654 C C . MET A 1 84 ? -0.414 -3.723 -21.085 1.00 49.62 84 MET A C 1
ATOM 656 O O . MET A 1 84 ? -0.303 -4.813 -21.642 1.00 49.62 84 MET A O 1
ATOM 660 N N . ASP A 1 85 ? 0.214 -3.439 -19.939 1.00 57.34 85 ASP A N 1
ATOM 661 C CA . ASP A 1 85 ? 1.032 -4.397 -19.190 1.00 57.34 85 ASP A CA 1
ATOM 662 C C . ASP A 1 85 ? 0.398 -4.706 -17.826 1.00 57.34 85 ASP A C 1
ATOM 664 O O . ASP A 1 85 ? 0.313 -3.858 -16.938 1.00 57.34 85 ASP A O 1
ATOM 668 N N . LYS A 1 86 ? -0.017 -5.966 -17.650 1.00 58.06 86 LYS A N 1
ATOM 669 C CA . LYS A 1 86 ? -0.595 -6.484 -16.398 1.00 58.06 86 LYS A CA 1
ATOM 670 C C . LYS A 1 86 ? 0.384 -6.425 -15.220 1.00 58.06 86 LYS A C 1
ATOM 672 O O . LYS A 1 86 ? -0.067 -6.487 -14.074 1.00 58.06 86 LYS A O 1
ATOM 677 N N . ASN A 1 87 ? 1.686 -6.328 -15.497 1.00 60.84 87 ASN A N 1
ATOM 678 C CA . ASN A 1 87 ? 2.760 -6.284 -14.511 1.00 60.84 87 ASN A CA 1
ATOM 679 C C . ASN A 1 87 ? 3.242 -4.869 -14.196 1.00 60.84 87 ASN A C 1
ATOM 681 O O . ASN A 1 87 ? 4.004 -4.704 -13.242 1.00 60.84 87 ASN A O 1
ATOM 685 N N . ALA A 1 88 ? 2.783 -3.847 -14.923 1.00 64.06 88 ALA A N 1
ATOM 686 C CA . ALA A 1 88 ? 3.186 -2.479 -14.637 1.00 64.06 88 ALA A CA 1
ATOM 687 C C . ALA A 1 88 ? 2.730 -2.047 -13.225 1.00 64.06 88 ALA A C 1
ATOM 689 O O . ALA A 1 88 ? 1.671 -2.463 -12.750 1.00 64.06 88 ALA A O 1
ATOM 690 N N . PRO A 1 89 ? 3.534 -1.249 -12.509 1.00 69.81 89 PRO A N 1
ATOM 691 C CA . PRO A 1 89 ? 3.134 -0.665 -11.236 1.00 69.81 89 PRO A CA 1
ATOM 692 C C . PRO A 1 89 ? 1.993 0.341 -11.444 1.00 69.81 89 PRO A C 1
ATOM 694 O O . PRO A 1 89 ? 2.062 1.196 -12.324 1.00 69.81 89 PRO A O 1
ATOM 697 N N . ASP A 1 90 ? 0.950 0.246 -10.621 1.00 83.38 90 ASP A N 1
ATOM 698 C CA . ASP A 1 90 ? -0.176 1.174 -10.560 1.00 83.38 90 ASP A CA 1
ATOM 699 C C . ASP A 1 90 ? -0.251 1.875 -9.194 1.00 83.38 90 ASP A C 1
ATOM 701 O O . ASP A 1 90 ? 0.113 1.309 -8.162 1.00 83.38 90 ASP A O 1
ATOM 705 N N . LEU A 1 91 ? -0.697 3.133 -9.181 1.00 83.81 91 LEU A N 1
ATOM 706 C CA . LEU A 1 91 ? -0.889 3.900 -7.939 1.00 83.81 91 LEU A CA 1
ATOM 707 C C . LEU A 1 91 ? -2.363 3.936 -7.511 1.00 83.81 91 LEU A C 1
ATOM 709 O O . LEU A 1 91 ? -2.672 4.252 -6.363 1.00 83.81 91 LEU A O 1
ATOM 713 N N . TYR A 1 92 ? -3.271 3.563 -8.419 1.00 86.25 92 TYR A N 1
ATOM 714 C CA . TYR A 1 92 ? -4.707 3.535 -8.169 1.00 86.25 92 TYR A CA 1
ATOM 715 C C . TYR A 1 92 ? -5.086 2.533 -7.073 1.00 86.25 92 TYR A C 1
ATOM 717 O O . TYR A 1 92 ? -5.756 2.919 -6.117 1.00 86.25 92 TYR A O 1
ATOM 725 N N . ILE A 1 93 ? -4.653 1.267 -7.165 1.00 87.88 93 ILE A N 1
ATOM 726 C CA . ILE A 1 93 ? -5.041 0.240 -6.185 1.00 87.88 93 ILE A CA 1
ATOM 727 C C . ILE A 1 93 ? -4.458 0.540 -4.796 1.00 87.88 93 ILE A C 1
ATOM 729 O O . ILE A 1 93 ? -5.226 0.496 -3.830 1.00 87.88 93 ILE A O 1
ATOM 733 N N . PRO A 1 94 ? -3.165 0.898 -4.644 1.00 88.31 94 PRO A N 1
ATOM 734 C CA . PRO A 1 94 ? -2.619 1.324 -3.356 1.00 88.31 94 PRO A CA 1
ATOM 735 C C . PRO A 1 94 ? -3.368 2.498 -2.718 1.00 88.31 94 PRO A C 1
ATOM 737 O O . PRO A 1 94 ? -3.700 2.442 -1.537 1.00 88.31 94 PRO A O 1
ATOM 740 N N . LEU A 1 95 ? -3.687 3.541 -3.494 1.00 89.19 95 LEU A N 1
ATOM 741 C CA . LEU A 1 95 ? -4.401 4.710 -2.975 1.00 89.19 95 LEU A CA 1
ATOM 742 C C . LEU A 1 95 ? -5.825 4.346 -2.550 1.00 89.19 95 LEU A C 1
ATOM 744 O O . LEU A 1 95 ? -6.252 4.688 -1.449 1.00 89.19 95 LEU A O 1
ATOM 748 N N . MET A 1 96 ? -6.554 3.630 -3.404 1.00 91.38 96 MET A N 1
ATOM 749 C CA . MET A 1 96 ? -7.931 3.235 -3.113 1.00 91.38 96 MET A CA 1
ATOM 750 C C . MET A 1 96 ? -7.994 2.316 -1.893 1.00 91.38 96 MET A C 1
ATOM 752 O O . MET A 1 96 ? -8.808 2.542 -1.002 1.00 91.38 96 MET A O 1
ATOM 756 N N . SER A 1 97 ? -7.094 1.333 -1.803 1.00 90.75 97 SER A N 1
ATOM 757 C CA . SER A 1 97 ? -7.032 0.426 -0.652 1.00 90.75 97 SER A CA 1
ATOM 758 C C . SER A 1 97 ? -6.673 1.147 0.650 1.00 90.75 97 SER A C 1
ATOM 760 O O . SER A 1 97 ? -7.318 0.905 1.670 1.00 90.75 97 SER A O 1
ATOM 762 N N . PHE A 1 98 ? -5.737 2.099 0.614 1.00 91.50 98 PHE A N 1
ATOM 763 C CA . PHE A 1 98 ? -5.404 2.953 1.756 1.00 91.50 98 PHE A CA 1
ATOM 764 C C . PHE A 1 98 ? -6.620 3.732 2.279 1.00 91.50 98 PHE A C 1
ATOM 766 O O . PHE A 1 98 ? -6.935 3.665 3.469 1.00 91.50 98 PHE A O 1
ATOM 773 N N . VAL A 1 99 ? -7.354 4.409 1.390 1.00 92.81 99 VAL A N 1
ATOM 774 C CA . VAL A 1 99 ? -8.569 5.150 1.768 1.00 92.81 99 VAL A CA 1
ATOM 775 C C . VAL A 1 99 ? -9.621 4.200 2.342 1.00 92.81 99 VAL A C 1
ATOM 777 O O . VAL A 1 99 ? -10.191 4.480 3.395 1.00 92.81 99 VAL A O 1
ATOM 780 N N . THR A 1 100 ? -9.852 3.044 1.710 1.00 93.50 100 THR A N 1
ATOM 781 C CA . THR A 1 100 ? -10.829 2.071 2.222 1.00 93.50 100 THR A CA 1
ATOM 782 C C . THR A 1 100 ? -10.449 1.510 3.589 1.00 93.50 100 THR A C 1
ATOM 784 O O . THR A 1 100 ? -11.328 1.349 4.428 1.00 93.50 100 THR A O 1
ATOM 787 N N . TYR A 1 101 ? -9.163 1.264 3.853 1.00 92.06 101 TYR A N 1
ATOM 788 C CA . TYR A 1 101 ? -8.697 0.793 5.156 1.00 92.06 101 TYR A CA 1
ATOM 789 C C . TYR A 1 101 ? -9.035 1.798 6.260 1.00 92.06 101 TYR A C 1
ATOM 791 O O . TYR A 1 101 ? -9.659 1.440 7.259 1.00 92.06 101 TYR A O 1
ATOM 799 N N . ILE A 1 102 ? -8.705 3.073 6.040 1.00 92.31 102 ILE A N 1
ATOM 800 C CA . ILE A 1 102 ? -9.003 4.157 6.983 1.00 92.31 102 ILE A CA 1
ATOM 801 C C . ILE A 1 102 ? -10.513 4.263 7.238 1.00 92.31 102 ILE A C 1
ATOM 803 O O . ILE A 1 102 ? -10.942 4.371 8.389 1.00 92.31 102 ILE A O 1
ATOM 807 N N . LEU A 1 103 ? -11.328 4.188 6.181 1.00 91.94 103 LEU A N 1
ATOM 808 C CA . LEU A 1 103 ? -12.786 4.244 6.300 1.00 91.94 103 LEU A CA 1
ATOM 809 C C . LEU A 1 103 ? -13.353 3.056 7.084 1.00 91.94 103 LEU A C 1
ATOM 811 O O . LEU A 1 103 ? -14.241 3.252 7.911 1.00 91.94 103 LEU A O 1
ATOM 815 N N . ILE A 1 104 ? -12.836 1.844 6.874 1.00 91.94 104 ILE A N 1
ATOM 816 C CA . ILE A 1 104 ? -13.277 0.650 7.608 1.00 91.94 104 ILE A CA 1
ATOM 817 C C . ILE A 1 104 ? -12.912 0.767 9.091 1.00 91.94 104 ILE A C 1
ATOM 819 O O . ILE A 1 104 ? -13.750 0.492 9.948 1.00 91.94 104 ILE A O 1
ATOM 823 N N . VAL A 1 105 ? -11.701 1.223 9.420 1.00 89.06 105 VAL A N 1
ATOM 824 C CA . VAL A 1 105 ? -11.295 1.440 10.819 1.00 89.06 105 VAL A CA 1
ATOM 825 C C . VAL A 1 105 ? -12.182 2.493 11.489 1.00 89.06 105 VAL A C 1
ATOM 827 O O . VAL A 1 105 ? -12.670 2.274 12.603 1.00 89.06 105 VAL A O 1
ATOM 830 N N . GLY A 1 106 ? -12.454 3.604 10.796 1.00 90.00 106 GLY A N 1
ATOM 831 C CA . GLY A 1 106 ? -13.388 4.630 11.260 1.00 90.00 106 GLY A CA 1
ATOM 832 C C . GLY A 1 106 ? -14.800 4.078 11.475 1.00 90.00 106 GLY A C 1
ATOM 833 O O . GLY A 1 106 ? -15.410 4.336 12.514 1.00 90.00 106 GLY A O 1
ATOM 834 N N . TYR A 1 107 ? -15.290 3.254 10.545 1.00 90.38 107 TYR A N 1
ATOM 835 C CA . TYR A 1 107 ? -16.589 2.590 10.640 1.00 90.38 107 TYR A CA 1
ATOM 836 C C . TYR A 1 107 ? -16.677 1.660 11.854 1.00 90.38 107 TYR A C 1
ATOM 838 O O . TYR A 1 107 ? -17.637 1.752 12.612 1.00 90.38 107 TYR A O 1
ATOM 846 N N . ILE A 1 108 ? -15.669 0.819 12.104 1.00 89.19 108 ILE A N 1
ATOM 847 C CA . ILE A 1 108 ? -15.651 -0.109 13.250 1.00 89.19 108 ILE A CA 1
ATOM 848 C C . ILE A 1 108 ? -15.707 0.659 14.580 1.00 89.19 108 ILE A C 1
ATOM 850 O O . ILE A 1 108 ? -16.460 0.303 15.493 1.00 89.19 108 ILE A O 1
ATOM 854 N N . LYS A 1 109 ? -14.940 1.749 14.695 1.00 87.56 109 LYS A N 1
ATOM 855 C CA . LYS A 1 109 ? -14.935 2.605 15.893 1.00 87.56 109 LYS A CA 1
ATOM 856 C C . LYS A 1 109 ? -16.252 3.362 16.065 1.00 87.56 109 LYS A C 1
ATOM 858 O O . LYS A 1 109 ? -16.735 3.484 17.192 1.00 87.56 109 LYS A O 1
ATOM 863 N N . GLY A 1 110 ? -16.854 3.804 14.961 1.00 88.31 110 GLY A N 1
ATOM 864 C CA . GLY A 1 110 ? -18.171 4.435 14.945 1.00 88.31 110 GLY A CA 1
ATOM 865 C C . GLY A 1 110 ? -19.300 3.485 15.335 1.00 88.31 110 GLY A C 1
ATOM 866 O O . GLY A 1 110 ? -20.105 3.823 16.198 1.00 88.31 110 GLY A O 1
ATOM 867 N N . ALA A 1 111 ? -19.305 2.267 14.794 1.00 87.50 111 ALA A N 1
ATOM 868 C CA . ALA A 1 111 ? -20.270 1.221 15.132 1.00 87.50 111 ALA A CA 1
ATOM 869 C C . ALA A 1 111 ? -20.218 0.829 16.620 1.00 87.50 111 ALA A C 1
ATOM 871 O O . ALA A 1 111 ? -21.229 0.448 17.200 1.00 87.50 111 ALA A O 1
ATOM 872 N N . SER A 1 112 ? -19.057 0.991 17.261 1.00 86.81 112 SER A N 1
ATOM 873 C CA . SER A 1 112 ? -18.870 0.756 18.699 1.00 86.81 112 SER A CA 1
ATOM 874 C C . SER A 1 112 ? -19.323 1.927 19.593 1.00 86.81 112 SER A C 1
ATOM 876 O O . SER A 1 112 ? -19.072 1.902 20.798 1.00 86.81 112 SER A O 1
ATOM 878 N N . GLY A 1 113 ? -19.919 2.987 19.030 1.00 83.25 113 GLY A N 1
ATOM 879 C CA . GLY A 1 113 ? -20.384 4.166 19.774 1.00 83.25 113 GLY A CA 1
ATOM 880 C C . GLY A 1 113 ? -19.266 5.056 20.336 1.00 83.25 113 GLY A C 1
ATOM 881 O O . GLY A 1 113 ? -19.532 5.936 21.147 1.00 83.25 113 GLY A O 1
ATOM 882 N N . ARG A 1 114 ? -18.010 4.836 19.924 1.00 82.25 114 ARG A N 1
ATOM 883 C CA . ARG A 1 114 ? -16.817 5.572 20.383 1.00 82.25 114 ARG A CA 1
ATOM 884 C C . ARG A 1 114 ? -16.143 6.289 19.220 1.00 82.25 114 ARG A C 1
ATOM 886 O O . ARG A 1 114 ? -14.926 6.206 19.046 1.00 82.25 114 ARG A O 1
ATOM 893 N N . PHE A 1 115 ? -16.947 6.931 18.378 1.00 80.38 115 PHE A N 1
ATOM 894 C CA . PHE A 1 115 ? -16.413 7.684 17.256 1.00 80.38 115 PHE A CA 1
ATOM 895 C C . PHE A 1 115 ? -15.662 8.913 17.768 1.00 80.38 115 PHE A C 1
ATOM 897 O O . PHE A 1 115 ? -16.268 9.816 18.336 1.00 80.38 115 PHE A O 1
ATOM 904 N N . ASN A 1 116 ? -14.355 8.946 17.523 1.00 84.69 116 ASN A N 1
ATOM 905 C CA . ASN A 1 116 ? -13.546 10.150 17.620 1.00 84.69 116 ASN A CA 1
ATOM 906 C C . ASN A 1 116 ? -12.848 10.354 16.270 1.00 84.69 116 ASN A C 1
ATOM 908 O O . ASN A 1 116 ? -12.191 9.419 15.797 1.00 84.69 116 ASN A O 1
ATOM 912 N N . PRO A 1 117 ? -12.967 11.541 15.647 1.00 85.75 117 PRO A N 1
ATOM 913 C CA . PRO A 1 117 ? -12.319 11.825 14.366 1.00 85.75 117 PRO A CA 1
ATOM 914 C C . PRO A 1 117 ? -10.789 11.729 14.458 1.00 85.75 117 PRO A C 1
ATOM 916 O O . PRO A 1 117 ? -10.133 11.416 13.465 1.00 85.75 117 PRO A O 1
ATOM 919 N N . ASP A 1 118 ? -10.231 11.898 15.658 1.00 89.25 118 ASP A N 1
ATOM 920 C CA . ASP A 1 118 ? -8.798 11.779 15.925 1.00 89.25 118 ASP A CA 1
ATOM 921 C C . ASP A 1 118 ? -8.241 10.402 15.556 1.00 89.25 118 ASP A C 1
ATOM 923 O O . ASP A 1 118 ? -7.124 10.318 15.058 1.00 89.25 118 ASP A O 1
ATOM 927 N N . VAL A 1 119 ? -9.032 9.329 15.686 1.00 87.50 119 VAL A N 1
ATOM 928 C CA . VAL A 1 119 ? -8.580 7.962 15.368 1.00 87.50 119 VAL A CA 1
ATOM 929 C C . VAL A 1 119 ? -8.279 7.804 13.877 1.00 87.50 119 VAL A C 1
ATOM 931 O O . VAL A 1 119 ? -7.319 7.138 13.498 1.00 87.50 119 VAL A O 1
ATOM 934 N N . ILE A 1 120 ? -9.085 8.424 13.012 1.00 89.62 120 ILE A N 1
ATOM 935 C CA . ILE A 1 120 ? -8.888 8.382 11.556 1.00 89.62 120 ILE A CA 1
ATOM 936 C C . ILE A 1 120 ? -7.581 9.095 11.201 1.00 89.62 120 ILE A C 1
ATOM 938 O O . ILE A 1 120 ? -6.765 8.567 10.444 1.00 89.62 120 ILE A O 1
ATOM 942 N N . THR A 1 121 ? -7.369 10.275 11.785 1.00 91.81 121 THR A N 1
ATOM 943 C CA . THR A 1 121 ? -6.168 11.087 11.570 1.00 91.81 121 THR A CA 1
ATOM 944 C C . THR A 1 121 ? -4.918 10.403 12.118 1.00 91.81 121 THR A C 1
ATOM 946 O O . THR A 1 121 ? -3.887 10.381 11.444 1.00 91.81 121 THR A O 1
ATOM 949 N N . GLU A 1 122 ? -5.005 9.797 13.301 1.00 91.31 122 GLU A N 1
ATOM 950 C CA . GLU A 1 122 ? -3.921 9.053 13.943 1.00 91.31 122 GLU A CA 1
ATOM 951 C C . GLU A 1 122 ? -3.497 7.854 13.089 1.00 91.31 122 GLU A C 1
ATOM 953 O O . GLU A 1 122 ? -2.331 7.748 12.707 1.00 91.31 122 GLU A O 1
ATOM 958 N N . VAL A 1 123 ? -4.450 6.999 12.701 1.00 90.44 123 VAL A N 1
ATOM 959 C CA . VAL A 1 123 ? -4.182 5.816 11.868 1.00 90.44 123 VAL A CA 1
ATOM 960 C C . VAL A 1 123 ? -3.643 6.224 10.499 1.00 90.44 123 VAL A C 1
ATOM 962 O O . VAL A 1 123 ? -2.677 5.628 10.021 1.00 90.44 123 VAL A O 1
ATOM 965 N N . SER A 1 124 ? -4.213 7.263 9.881 1.00 89.94 124 SER A N 1
ATOM 966 C CA . SER A 1 124 ? -3.729 7.794 8.604 1.00 89.94 124 SER A CA 1
ATOM 967 C C . SER A 1 124 ? -2.287 8.289 8.712 1.00 89.94 124 SER A C 1
ATOM 969 O O . SER A 1 124 ? -1.458 7.965 7.864 1.00 89.94 124 SER A O 1
ATOM 971 N N . THR A 1 125 ? -1.967 9.051 9.758 1.00 92.50 125 THR A N 1
ATOM 972 C CA . THR A 1 125 ? -0.621 9.600 9.973 1.00 92.50 125 THR A CA 1
ATOM 973 C C . THR A 1 125 ? 0.384 8.487 10.231 1.00 92.50 125 THR A C 1
ATOM 975 O O . THR A 1 125 ? 1.444 8.468 9.608 1.00 92.50 125 THR A O 1
ATOM 978 N N . TYR A 1 126 ? 0.037 7.521 11.083 1.00 90.00 126 TYR A N 1
ATOM 979 C CA . TYR A 1 126 ? 0.871 6.355 11.358 1.00 90.00 126 TYR A CA 1
ATOM 980 C C . TYR A 1 126 ? 1.175 5.562 10.082 1.00 90.00 126 TYR A C 1
ATOM 982 O O . TYR A 1 126 ? 2.338 5.283 9.788 1.00 90.00 126 TYR A O 1
ATOM 990 N N . CYS A 1 127 ? 0.152 5.264 9.275 1.00 89.12 127 CYS A N 1
ATOM 991 C CA . CYS A 1 127 ? 0.331 4.548 8.014 1.00 89.12 127 CYS A CA 1
ATOM 992 C C . CYS A 1 127 ? 1.197 5.340 7.025 1.00 89.12 127 CYS A C 1
ATOM 994 O O . CYS A 1 127 ? 2.099 4.768 6.417 1.00 89.12 127 CYS A O 1
ATOM 996 N N . CYS A 1 128 ? 0.985 6.655 6.898 1.00 90.06 128 CYS A N 1
ATOM 997 C CA . CYS A 1 128 ? 1.817 7.520 6.059 1.00 90.06 128 CYS A CA 1
ATOM 998 C C . CYS A 1 128 ? 3.285 7.528 6.507 1.00 90.06 128 CYS A C 1
ATOM 1000 O O . CYS A 1 128 ? 4.180 7.403 5.673 1.00 90.06 128 CYS A O 1
ATOM 1002 N N . LEU A 1 129 ? 3.550 7.643 7.810 1.00 91.25 129 LEU A N 1
ATOM 1003 C CA . LEU A 1 129 ? 4.911 7.615 8.346 1.00 91.25 129 LEU A CA 1
ATOM 1004 C C . LEU A 1 129 ? 5.580 6.259 8.102 1.00 91.25 129 LEU A C 1
ATOM 1006 O O . LEU A 1 129 ? 6.704 6.218 7.603 1.00 91.25 129 LEU A O 1
ATOM 1010 N N . MET A 1 130 ? 4.878 5.157 8.374 1.00 87.38 130 MET A N 1
ATOM 1011 C CA . MET A 1 130 ? 5.381 3.808 8.097 1.00 87.38 130 MET A CA 1
ATOM 1012 C C . MET A 1 130 ? 5.656 3.602 6.603 1.00 87.38 130 MET A C 1
ATOM 1014 O O . MET A 1 130 ? 6.713 3.092 6.235 1.00 87.38 130 MET A O 1
ATOM 1018 N N . GLN A 1 131 ? 4.772 4.093 5.731 1.00 88.62 131 GLN A N 1
ATOM 1019 C CA . GLN A 1 131 ? 4.968 4.069 4.282 1.00 88.62 131 GLN A CA 1
ATOM 1020 C C . GLN A 1 131 ? 6.247 4.799 3.856 1.00 88.62 131 GLN A C 1
ATOM 1022 O O . GLN A 1 131 ? 7.004 4.295 3.027 1.00 88.62 131 GLN A O 1
ATOM 1027 N N . LEU A 1 132 ? 6.505 5.983 4.416 1.00 88.62 132 LEU A N 1
ATOM 1028 C CA . LEU A 1 132 ? 7.711 6.755 4.114 1.00 88.62 132 LEU A CA 1
ATOM 1029 C C . LEU A 1 132 ? 8.975 6.029 4.576 1.00 88.62 132 LEU A C 1
ATOM 1031 O O . LEU A 1 132 ? 9.943 5.945 3.818 1.00 88.62 132 LEU A O 1
ATOM 1035 N N . VAL A 1 133 ? 8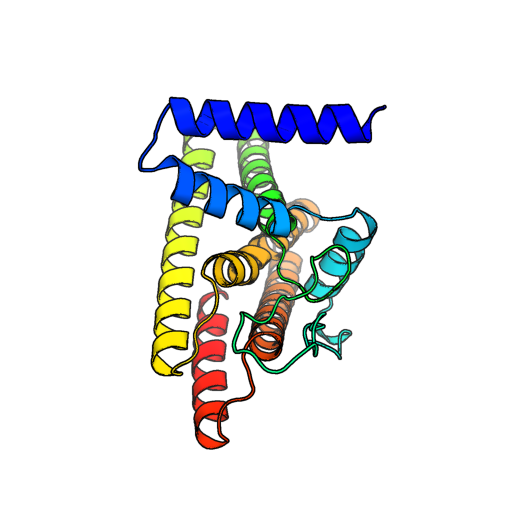.960 5.469 5.787 1.00 87.56 133 VAL A N 1
ATOM 1036 C CA . VAL A 1 133 ? 10.080 4.682 6.320 1.00 87.56 133 VAL A CA 1
ATOM 1037 C C . VAL A 1 133 ? 10.384 3.490 5.413 1.00 87.56 133 VAL A C 1
ATOM 1039 O O . VAL A 1 133 ? 11.545 3.246 5.092 1.00 87.56 133 VAL A O 1
ATOM 1042 N N . GLU A 1 134 ? 9.364 2.787 4.928 1.00 84.88 134 GLU A N 1
ATOM 1043 C CA . GLU A 1 134 ? 9.534 1.662 4.004 1.00 84.88 134 GLU A CA 1
ATOM 1044 C C . GLU A 1 134 ? 10.151 2.067 2.675 1.00 84.88 134 GLU A C 1
ATOM 1046 O O . GLU A 1 134 ? 11.079 1.410 2.205 1.00 84.88 134 GLU A O 1
ATOM 1051 N N . ILE A 1 135 ? 9.673 3.157 2.076 1.00 86.06 135 ILE A N 1
ATOM 1052 C CA . ILE A 1 135 ? 10.236 3.668 0.826 1.00 86.06 135 ILE A CA 1
ATOM 1053 C C . ILE A 1 135 ? 11.709 4.036 1.032 1.00 86.06 135 ILE A C 1
ATOM 1055 O O . ILE A 1 135 ? 12.543 3.701 0.191 1.00 86.06 135 ILE A O 1
ATOM 1059 N N . CYS A 1 136 ? 12.051 4.667 2.159 1.00 85.81 136 CYS A N 1
ATOM 1060 C CA . CYS A 1 136 ? 13.432 4.992 2.510 1.00 85.81 136 CYS A CA 1
ATOM 1061 C C . CYS A 1 136 ? 14.301 3.737 2.667 1.00 85.81 136 CYS A C 1
ATOM 1063 O O . CYS A 1 136 ? 15.384 3.678 2.085 1.00 85.81 136 CYS A O 1
ATOM 1065 N N . LEU A 1 137 ? 13.825 2.720 3.390 1.00 83.69 137 LEU A N 1
ATOM 1066 C CA . LEU A 1 137 ? 14.536 1.449 3.566 1.00 83.69 137 LEU A CA 1
ATOM 1067 C C . LEU A 1 137 ? 14.734 0.718 2.234 1.00 83.69 137 LEU A C 1
ATOM 1069 O O . LEU A 1 137 ? 15.828 0.234 1.954 1.00 83.69 137 LEU A O 1
ATOM 1073 N N . MET A 1 138 ? 13.711 0.684 1.380 1.00 79.50 138 MET A N 1
ATOM 1074 C CA . MET A 1 138 ? 13.786 0.044 0.066 1.00 79.50 138 MET A CA 1
ATOM 1075 C C . MET A 1 138 ? 14.707 0.799 -0.889 1.00 79.50 138 MET A C 1
ATOM 1077 O O . MET A 1 138 ? 15.478 0.180 -1.621 1.00 79.50 138 MET A O 1
ATOM 1081 N N . LYS A 1 139 ? 14.690 2.134 -0.852 1.00 82.69 139 LYS A N 1
ATOM 1082 C CA . LYS A 1 139 ? 15.604 2.974 -1.630 1.00 82.69 139 LYS A CA 1
ATOM 1083 C C . LYS A 1 139 ? 17.052 2.799 -1.175 1.00 82.69 139 LYS A C 1
ATOM 1085 O O . LYS A 1 139 ? 17.932 2.675 -2.021 1.00 82.69 139 LYS A O 1
ATOM 1090 N N . LEU A 1 140 ? 17.290 2.730 0.135 1.00 81.50 140 LEU A N 1
ATOM 1091 C CA . LEU A 1 140 ? 18.603 2.420 0.704 1.00 81.50 140 LEU A CA 1
ATOM 1092 C C . LEU A 1 140 ? 19.062 1.024 0.281 1.00 81.50 140 LEU A C 1
ATOM 1094 O O . LEU A 1 140 ? 20.202 0.846 -0.136 1.00 81.50 140 LEU A O 1
ATOM 1098 N N . GLY A 1 141 ? 18.161 0.047 0.317 1.00 77.44 141 GLY A N 1
ATOM 1099 C CA . GLY A 1 141 ? 18.446 -1.299 -0.142 1.00 77.44 141 GLY A CA 1
ATOM 1100 C C . GLY A 1 141 ? 18.858 -1.348 -1.614 1.00 77.44 141 GLY A C 1
ATOM 1101 O O . GLY A 1 141 ? 19.905 -1.885 -1.954 1.00 77.44 141 GLY A O 1
ATOM 1102 N N . LEU A 1 142 ? 18.084 -0.726 -2.500 1.00 77.62 142 LEU A N 1
ATOM 1103 C CA . LEU A 1 142 ? 18.406 -0.657 -3.930 1.00 77.62 142 LEU A CA 1
ATOM 1104 C C . LEU A 1 142 ? 19.703 0.105 -4.216 1.00 77.62 142 LEU A C 1
ATOM 1106 O O . LEU A 1 142 ? 20.455 -0.296 -5.104 1.00 77.62 142 LEU A O 1
ATOM 1110 N N . TYR A 1 143 ? 19.995 1.139 -3.425 1.00 80.31 143 TYR A N 1
ATOM 1111 C CA . TYR A 1 143 ? 21.264 1.859 -3.481 1.00 80.31 143 TYR A CA 1
ATOM 1112 C C . TYR A 1 143 ? 22.456 0.934 -3.190 1.00 80.31 143 TYR A C 1
ATOM 1114 O O . TYR A 1 143 ? 23.420 0.931 -3.952 1.00 80.31 143 TYR A O 1
ATOM 1122 N N . LEU A 1 144 ? 22.366 0.070 -2.170 1.00 77.50 144 LEU A N 1
ATOM 1123 C CA . LEU A 1 144 ? 23.398 -0.942 -1.883 1.00 77.50 144 LEU A CA 1
ATOM 1124 C C . LEU A 1 144 ? 23.549 -1.976 -3.010 1.00 77.50 144 LEU A C 1
ATOM 1126 O O . LEU A 1 144 ? 24.627 -2.534 -3.209 1.00 77.50 144 LEU A O 1
ATOM 1130 N N . LEU A 1 145 ? 22.477 -2.239 -3.759 1.00 71.06 145 LEU A N 1
ATOM 1131 C CA . LEU A 1 145 ? 22.492 -3.132 -4.918 1.00 71.06 145 LEU A CA 1
ATOM 1132 C C . LEU A 1 145 ? 22.921 -2.446 -6.226 1.00 71.06 145 LEU A C 1
ATOM 1134 O O . LEU A 1 145 ? 22.909 -3.102 -7.266 1.00 71.06 145 LEU A O 1
ATOM 1138 N N . ASN A 1 146 ? 23.305 -1.165 -6.186 1.00 74.50 146 ASN A N 1
ATOM 1139 C CA . ASN A 1 146 ? 23.646 -0.354 -7.358 1.00 74.50 146 ASN A CA 1
ATOM 1140 C C . ASN A 1 146 ? 22.558 -0.382 -8.452 1.00 74.50 146 ASN A C 1
ATOM 1142 O O . ASN A 1 146 ? 22.847 -0.367 -9.647 1.00 74.50 146 ASN A O 1
ATOM 1146 N N . SER A 1 147 ? 21.290 -0.463 -8.036 1.00 69.38 147 SER A N 1
ATOM 1147 C CA . SER A 1 147 ? 20.134 -0.471 -8.929 1.00 69.38 147 SER A CA 1
ATOM 1148 C C . SER A 1 147 ? 19.302 0.780 -8.699 1.00 69.38 147 SER A C 1
ATOM 1150 O O . SER A 1 147 ? 19.004 1.142 -7.563 1.00 69.38 147 SER A O 1
ATOM 1152 N N . GLN A 1 148 ? 18.862 1.411 -9.783 1.00 67.88 148 GLN A N 1
ATOM 1153 C CA . GLN A 1 148 ? 17.989 2.579 -9.721 1.00 67.88 148 GLN A CA 1
ATOM 1154 C C . GLN A 1 148 ? 16.577 2.186 -10.158 1.00 67.88 148 GLN A C 1
ATOM 1156 O O . GLN A 1 148 ? 16.387 1.592 -11.215 1.00 67.88 148 GLN A O 1
ATOM 1161 N N . ILE A 1 149 ? 15.588 2.487 -9.316 1.00 71.25 149 ILE A N 1
ATOM 1162 C CA . ILE A 1 149 ? 14.160 2.345 -9.623 1.00 71.25 149 ILE A CA 1
ATOM 1163 C C . ILE A 1 149 ? 13.508 3.705 -9.392 1.00 71.25 149 ILE A C 1
ATOM 1165 O O . ILE A 1 149 ? 13.889 4.432 -8.468 1.00 71.25 149 ILE A O 1
ATOM 1169 N N . ASN A 1 150 ? 12.513 4.043 -10.213 1.00 76.50 150 ASN A N 1
ATOM 1170 C CA . ASN A 1 150 ? 11.726 5.249 -10.010 1.00 76.50 150 ASN A CA 1
ATOM 1171 C C . ASN A 1 150 ? 11.047 5.230 -8.627 1.00 76.50 150 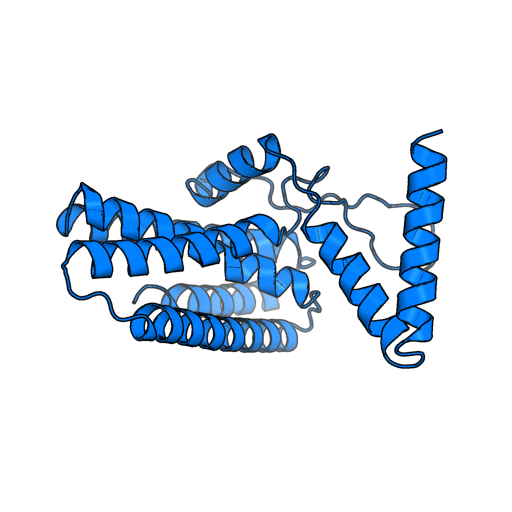ASN A C 1
ATOM 1173 O O . ASN A 1 150 ? 10.522 4.211 -8.177 1.00 76.50 150 ASN A O 1
ATOM 1177 N N . TRP A 1 151 ? 11.023 6.375 -7.950 1.00 75.44 151 TRP A N 1
ATOM 1178 C CA . TRP A 1 151 ? 10.421 6.490 -6.623 1.00 75.44 151 TRP A CA 1
ATOM 1179 C C . TRP A 1 151 ? 8.911 6.189 -6.646 1.00 75.44 151 TRP A C 1
ATOM 1181 O O . TRP A 1 151 ? 8.393 5.631 -5.684 1.00 75.44 151 TRP A O 1
ATOM 1191 N N . LEU A 1 152 ? 8.220 6.481 -7.756 1.00 78.81 152 LEU A N 1
ATOM 1192 C CA . LEU A 1 152 ? 6.799 6.158 -7.947 1.00 78.81 152 LEU A CA 1
ATOM 1193 C C . LEU A 1 152 ? 6.539 4.646 -8.036 1.00 78.81 152 LEU A C 1
ATOM 1195 O O . LEU A 1 152 ? 5.563 4.160 -7.465 1.00 78.81 152 LEU A O 1
ATOM 1199 N N . ASP A 1 153 ? 7.433 3.891 -8.681 1.00 79.00 153 ASP A N 1
ATOM 1200 C CA . ASP A 1 153 ? 7.343 2.425 -8.746 1.00 79.00 153 ASP A CA 1
ATOM 1201 C C . ASP A 1 153 ? 7.509 1.825 -7.340 1.00 79.00 153 ASP A C 1
ATOM 1203 O O . ASP A 1 153 ? 6.758 0.936 -6.943 1.00 79.00 153 ASP A O 1
ATOM 1207 N N . LEU A 1 154 ? 8.439 2.365 -6.544 1.00 81.31 154 LEU A N 1
ATOM 1208 C CA . LEU A 1 154 ? 8.640 1.979 -5.144 1.00 81.31 154 LEU A CA 1
ATOM 1209 C C . LEU A 1 154 ? 7.398 2.231 -4.283 1.00 81.31 154 LEU A C 1
ATOM 1211 O O . LEU A 1 154 ? 6.996 1.348 -3.521 1.00 81.31 154 LEU A O 1
ATOM 1215 N N . VAL A 1 155 ? 6.773 3.405 -4.418 1.00 86.06 155 VAL A N 1
ATOM 1216 C CA . VAL A 1 155 ? 5.520 3.741 -3.718 1.00 86.06 155 VAL A CA 1
ATOM 1217 C C . VAL A 1 155 ? 4.408 2.764 -4.109 1.00 86.06 155 VAL A C 1
ATOM 1219 O O . VAL A 1 155 ? 3.689 2.283 -3.238 1.00 86.06 155 VAL A O 1
ATOM 1222 N N . SER A 1 156 ? 4.291 2.425 -5.397 1.00 84.88 156 SER A N 1
ATOM 1223 C CA . SER A 1 156 ? 3.311 1.446 -5.878 1.00 84.88 156 SER A CA 1
ATOM 1224 C C . SER A 1 156 ? 3.522 0.077 -5.226 1.00 84.88 156 SER A C 1
ATOM 1226 O O . SER A 1 156 ? 2.608 -0.438 -4.585 1.00 84.88 156 SER A O 1
ATOM 1228 N N . PHE A 1 157 ? 4.735 -0.484 -5.312 1.00 82.94 157 PHE A N 1
ATOM 1229 C CA . PHE A 1 157 ? 5.028 -1.820 -4.781 1.00 82.94 157 PHE A CA 1
ATOM 1230 C C . PHE A 1 157 ? 4.809 -1.926 -3.273 1.00 82.94 157 PHE A C 1
ATOM 1232 O O . PHE A 1 157 ? 4.198 -2.885 -2.807 1.00 82.94 157 PHE A O 1
ATOM 1239 N N . THR A 1 158 ? 5.272 -0.935 -2.516 1.00 84.31 158 THR A N 1
ATOM 1240 C CA . THR A 1 158 ? 5.116 -0.908 -1.054 1.00 84.31 158 THR A CA 1
ATOM 1241 C C . THR A 1 158 ? 3.668 -0.630 -0.631 1.00 84.31 158 THR A C 1
ATOM 1243 O O . THR A 1 158 ? 3.232 -1.071 0.428 1.00 84.31 158 THR A O 1
ATOM 1246 N N . GLY A 1 159 ? 2.885 0.061 -1.460 1.00 85.25 159 GLY A N 1
ATOM 1247 C CA . GLY A 1 159 ? 1.500 0.409 -1.164 1.00 85.25 159 GLY A CA 1
ATOM 1248 C C . GLY A 1 159 ? 0.479 -0.720 -1.372 1.00 85.25 159 GLY A C 1
ATOM 1249 O O . GLY A 1 159 ? -0.615 -0.650 -0.817 1.00 85.25 159 GLY A O 1
ATOM 1250 N N . TYR A 1 160 ? 0.792 -1.803 -2.095 1.00 87.62 160 TYR A N 1
ATOM 1251 C CA . TYR A 1 160 ? -0.176 -2.906 -2.264 1.00 87.62 160 TYR A CA 1
ATOM 1252 C C . TYR A 1 160 ? -0.517 -3.644 -0.962 1.00 87.62 160 TYR A C 1
ATOM 1254 O O . TYR A 1 160 ? -1.552 -4.309 -0.899 1.00 87.62 160 TYR A O 1
ATOM 1262 N N . LYS A 1 161 ? 0.292 -3.496 0.096 1.00 87.81 161 LYS A N 1
ATOM 1263 C CA . LYS A 1 161 ? 0.013 -4.080 1.419 1.00 87.81 161 LYS A CA 1
ATOM 1264 C C . LYS A 1 161 ? -1.334 -3.633 1.997 1.00 87.81 161 LYS A C 1
ATOM 1266 O O . LYS A 1 161 ? -1.965 -4.388 2.731 1.00 87.81 161 LYS A O 1
ATOM 1271 N N . TYR A 1 162 ? -1.812 -2.438 1.636 1.00 89.56 162 TYR A N 1
ATOM 1272 C CA . TYR A 1 162 ? -3.094 -1.934 2.127 1.00 89.56 162 TYR A CA 1
ATOM 1273 C C . TYR A 1 162 ? -4.271 -2.790 1.648 1.00 89.56 162 TYR A C 1
ATOM 1275 O O . TYR A 1 162 ? -5.257 -2.912 2.366 1.00 89.56 162 TYR A O 1
ATOM 1283 N N . VAL A 1 163 ? -4.156 -3.470 0.501 1.00 90.19 163 VAL A N 1
ATOM 1284 C CA . VAL A 1 163 ? -5.173 -4.429 0.038 1.00 90.19 163 VAL A CA 1
ATOM 1285 C C . VAL A 1 163 ? -5.297 -5.596 1.021 1.00 90.19 163 VAL A C 1
ATOM 1287 O O . VAL A 1 163 ? -6.405 -5.943 1.426 1.00 90.19 163 VAL A O 1
ATOM 1290 N N . ALA A 1 164 ? -4.167 -6.163 1.454 1.00 89.31 164 ALA A N 1
ATOM 1291 C CA . ALA A 1 164 ? -4.141 -7.223 2.459 1.00 89.31 164 ALA A CA 1
ATOM 1292 C C . ALA A 1 164 ? -4.701 -6.746 3.809 1.00 89.31 164 ALA A C 1
ATOM 1294 O O . ALA A 1 164 ? -5.521 -7.441 4.405 1.00 89.31 164 ALA A O 1
ATOM 1295 N N . LEU A 1 165 ? -4.342 -5.535 4.251 1.00 89.31 165 LEU A N 1
ATOM 1296 C CA . LEU A 1 165 ? -4.873 -4.945 5.487 1.00 89.31 165 LEU A CA 1
ATOM 1297 C C . LEU A 1 165 ? -6.399 -4.779 5.451 1.00 89.31 165 LEU A C 1
ATOM 1299 O O . LEU A 1 165 ? -7.073 -5.100 6.432 1.00 89.31 165 LEU A O 1
ATOM 1303 N N . VAL A 1 166 ? -6.960 -4.344 4.318 1.00 91.44 166 VAL A N 1
ATOM 1304 C CA . VAL A 1 166 ? -8.417 -4.253 4.125 1.00 91.44 166 VAL A CA 1
ATOM 1305 C C . VAL A 1 166 ? -9.065 -5.626 4.288 1.00 91.44 166 VAL A C 1
ATOM 1307 O O . VAL A 1 166 ? -10.010 -5.763 5.062 1.00 91.44 166 VAL A O 1
ATOM 1310 N N . ILE A 1 167 ? -8.537 -6.654 3.618 1.00 90.81 167 ILE A N 1
ATOM 1311 C CA . ILE A 1 167 ? -9.076 -8.020 3.694 1.00 90.81 167 ILE A CA 1
ATOM 1312 C C . ILE A 1 167 ? -9.019 -8.551 5.128 1.00 90.81 167 ILE A C 1
ATOM 1314 O O . ILE A 1 167 ? -10.019 -9.068 5.624 1.00 90.81 167 ILE A O 1
ATOM 1318 N N . ASN A 1 168 ? -7.889 -8.374 5.814 1.00 90.69 168 ASN A N 1
ATOM 1319 C CA . ASN A 1 168 ? -7.716 -8.811 7.200 1.00 90.69 168 ASN A CA 1
ATOM 1320 C C . ASN A 1 168 ? -8.725 -8.132 8.131 1.00 90.69 168 ASN A C 1
ATOM 1322 O O . ASN A 1 168 ? -9.350 -8.792 8.960 1.00 90.69 168 ASN A O 1
ATOM 1326 N N . THR A 1 169 ? -8.946 -6.830 7.946 1.00 89.69 169 THR A N 1
ATOM 1327 C CA . THR A 1 169 ? -9.904 -6.061 8.751 1.00 89.69 169 THR A CA 1
ATOM 1328 C C . THR A 1 169 ? -11.347 -6.506 8.496 1.00 89.69 169 THR A C 1
ATOM 1330 O O . THR A 1 169 ? -12.130 -6.646 9.434 1.00 89.69 169 THR A O 1
ATOM 1333 N N . VAL A 1 170 ? -11.705 -6.791 7.241 1.00 91.44 170 VAL A N 1
ATOM 1334 C CA . VAL A 1 170 ? -13.039 -7.298 6.879 1.00 91.44 170 VAL A CA 1
ATOM 1335 C C . VAL A 1 170 ? -13.270 -8.707 7.429 1.00 91.44 170 VAL A C 1
ATOM 1337 O O . VAL A 1 170 ? -14.335 -8.988 7.976 1.00 91.44 170 VAL A O 1
ATOM 1340 N N . VAL A 1 171 ? -12.274 -9.590 7.340 1.00 90.38 171 VAL A N 1
ATOM 1341 C CA . VAL A 1 171 ? -12.350 -10.945 7.909 1.00 90.38 171 VAL A CA 1
ATOM 1342 C C . VAL A 1 171 ? -12.515 -10.891 9.421 1.00 90.38 171 VAL A C 1
ATOM 1344 O O . VAL A 1 171 ? -13.355 -11.608 9.960 1.00 90.38 171 VAL A O 1
ATOM 1347 N N . HIS A 1 172 ? -11.770 -10.014 10.093 1.00 89.75 172 HIS A N 1
ATOM 1348 C CA . HIS A 1 172 ? -11.919 -9.793 11.526 1.00 89.75 172 HIS A CA 1
ATOM 1349 C C . HIS A 1 172 ? -13.346 -9.371 11.894 1.00 89.75 172 HIS A C 1
ATOM 1351 O O . HIS A 1 172 ? -13.917 -9.902 12.845 1.00 89.75 172 HIS A O 1
ATOM 1357 N N . LEU A 1 173 ? -13.934 -8.461 11.111 1.00 88.31 173 LEU A N 1
ATOM 1358 C CA . LEU A 1 173 ? -15.281 -7.942 11.341 1.00 88.31 173 LEU A CA 1
ATOM 1359 C C . LEU A 1 173 ? -16.373 -9.015 11.194 1.00 88.31 173 LEU A C 1
ATOM 1361 O O . LEU A 1 173 ? -17.336 -9.000 11.953 1.00 88.31 173 LEU A O 1
ATOM 1365 N N . ILE A 1 174 ? -16.241 -9.928 10.226 1.00 90.81 174 ILE A N 1
ATOM 1366 C CA . ILE A 1 174 ? -17.285 -10.919 9.900 1.00 90.81 174 ILE A CA 1
ATOM 1367 C C . ILE A 1 174 ? -17.099 -12.229 10.674 1.00 90.81 174 ILE A C 1
ATOM 1369 O O . ILE A 1 174 ? -18.072 -12.816 11.142 1.00 90.81 174 ILE A O 1
ATOM 1373 N N . LEU A 1 175 ? -15.861 -12.721 10.766 1.00 89.00 175 LEU A N 1
ATOM 1374 C CA . LEU A 1 175 ? -15.551 -14.091 11.185 1.00 89.00 175 LEU A CA 1
ATOM 1375 C C . LEU A 1 175 ? -14.855 -14.169 12.559 1.00 89.00 175 LEU A C 1
ATOM 1377 O O . LEU A 1 175 ? -14.700 -15.261 13.108 1.00 89.00 175 LEU A O 1
ATOM 1381 N N . GLY A 1 176 ? -14.448 -13.033 13.135 1.00 87.38 176 GLY A N 1
ATOM 1382 C CA . GLY A 1 176 ? -13.832 -12.956 14.461 1.00 87.38 176 GLY A CA 1
ATOM 1383 C C . GLY A 1 176 ? -12.338 -13.310 14.500 1.00 87.38 176 GLY A C 1
ATOM 1384 O O . GLY A 1 176 ? -11.630 -13.288 13.493 1.00 87.38 176 GLY A O 1
ATOM 1385 N N . TYR A 1 177 ? -11.832 -13.608 15.701 1.00 85.31 177 TYR A N 1
ATOM 1386 C CA . TYR A 1 177 ? -10.391 -13.642 15.996 1.00 85.31 177 TYR A CA 1
ATOM 1387 C C . TYR A 1 177 ? -9.629 -14.838 15.402 1.00 85.31 177 TYR A C 1
ATOM 1389 O O . TYR A 1 177 ? -8.533 -14.664 14.881 1.00 85.31 177 TYR A O 1
ATOM 1397 N N . ILE A 1 178 ? -10.183 -16.053 15.463 1.00 88.88 178 ILE A N 1
ATOM 1398 C CA . ILE A 1 178 ? -9.494 -17.271 14.989 1.00 88.88 178 ILE A CA 1
ATOM 1399 C C . ILE A 1 178 ? -9.191 -17.211 13.476 1.00 88.88 178 ILE A C 1
ATOM 1401 O O . ILE A 1 178 ? -8.026 -17.353 13.100 1.00 88.88 178 ILE A O 1
ATOM 1405 N N . PRO A 1 179 ? -10.178 -16.968 12.591 1.00 89.12 179 PRO A N 1
ATOM 1406 C CA . PRO A 1 179 ? -9.919 -16.876 11.154 1.00 89.12 179 PRO A CA 1
ATOM 1407 C C . PRO A 1 179 ? -9.094 -15.642 10.783 1.00 89.12 179 PRO A C 1
ATOM 1409 O O . PRO A 1 179 ? -8.355 -15.693 9.803 1.00 89.12 179 PRO A O 1
ATOM 1412 N N . TYR A 1 180 ? -9.151 -14.567 11.576 1.00 86.69 180 TYR A N 1
ATOM 1413 C CA . TYR A 1 180 ? -8.295 -13.399 11.383 1.00 86.69 180 TYR A CA 1
ATOM 1414 C C . TYR A 1 180 ? -6.806 -13.766 11.390 1.00 86.69 180 TYR A C 1
ATOM 1416 O O . TYR A 1 180 ? -6.106 -13.399 10.453 1.00 86.69 180 TYR A O 1
ATOM 1424 N N . TYR A 1 181 ? -6.325 -14.543 12.367 1.00 86.81 181 TYR A N 1
ATOM 1425 C CA . TYR A 1 181 ? -4.906 -14.928 12.415 1.00 86.81 181 TYR A CA 1
ATOM 1426 C C . TYR A 1 181 ? -4.485 -15.815 11.236 1.00 86.81 181 TYR A C 1
ATOM 1428 O O . TYR A 1 181 ? -3.378 -15.672 10.717 1.00 86.81 181 TYR A O 1
ATOM 1436 N N . VAL A 1 182 ? -5.371 -16.703 10.774 1.00 88.44 182 VAL A N 1
ATOM 1437 C CA . VAL A 1 182 ? -5.103 -17.568 9.613 1.00 88.44 182 VAL A CA 1
ATOM 1438 C C . VAL A 1 182 ? -4.996 -16.740 8.330 1.00 88.44 182 VAL A C 1
ATOM 1440 O O . VAL A 1 182 ? -4.062 -16.922 7.547 1.00 88.44 182 VAL A O 1
ATOM 1443 N N . VAL A 1 183 ? -5.929 -15.809 8.117 1.00 87.75 183 VAL A N 1
ATOM 1444 C CA . VAL A 1 183 ? -5.922 -14.940 6.932 1.00 87.75 183 VAL A CA 1
ATOM 1445 C C . VAL A 1 183 ? -4.781 -13.926 6.997 1.00 87.75 183 VAL A C 1
ATOM 1447 O O . VAL A 1 183 ? -4.158 -13.666 5.970 1.00 87.75 183 VAL A O 1
ATOM 1450 N N . LEU A 1 184 ? -4.436 -13.424 8.184 1.00 85.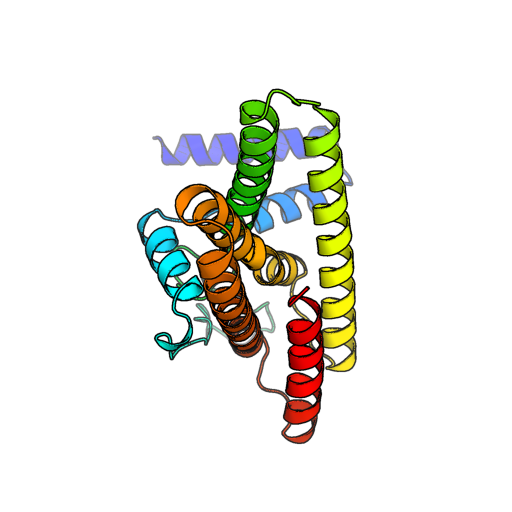88 184 LEU A N 1
ATOM 1451 C CA . LEU A 1 184 ? -3.275 -12.562 8.401 1.00 85.88 184 LEU A CA 1
ATOM 1452 C C . LEU A 1 184 ? -1.989 -13.255 7.935 1.00 85.88 184 LEU A C 1
ATOM 1454 O O . LEU A 1 184 ? -1.271 -12.706 7.104 1.00 85.88 184 LEU A O 1
ATOM 1458 N N . ALA A 1 185 ? -1.749 -14.493 8.379 1.00 85.12 185 ALA A N 1
ATOM 1459 C CA . ALA A 1 185 ? -0.582 -15.263 7.953 1.00 85.12 185 ALA A CA 1
ATOM 1460 C C . ALA A 1 185 ? -0.576 -15.507 6.431 1.00 85.12 185 ALA A C 1
ATOM 1462 O O . ALA A 1 185 ? 0.442 -15.319 5.766 1.00 85.12 185 ALA A O 1
ATOM 1463 N N . TYR A 1 186 ? -1.720 -15.880 5.848 1.00 88.06 186 TYR A N 1
ATOM 1464 C CA . TYR A 1 186 ? -1.820 -16.110 4.404 1.00 88.06 186 TYR A CA 1
ATOM 1465 C C . TYR A 1 186 ? -1.548 -14.837 3.587 1.00 88.06 186 TYR A C 1
ATOM 1467 O O . TYR A 1 186 ? -0.759 -14.854 2.640 1.00 88.06 186 TYR A O 1
ATOM 1475 N N . THR A 1 187 ? -2.192 -13.726 3.947 1.00 84.88 187 THR A N 1
ATOM 1476 C CA . THR A 1 187 ? -2.066 -12.450 3.231 1.00 84.88 187 THR A CA 1
ATOM 1477 C C . THR A 1 187 ? -0.691 -11.811 3.419 1.00 84.88 187 THR A C 1
ATOM 1479 O O . THR A 1 187 ? -0.197 -11.187 2.476 1.00 84.88 187 THR A O 1
ATOM 1482 N N . GLY A 1 188 ? -0.038 -12.020 4.568 1.00 82.69 188 GLY A N 1
ATOM 1483 C CA . GLY A 1 188 ? 1.355 -11.635 4.817 1.00 82.69 188 GLY A CA 1
ATOM 1484 C C . GLY A 1 188 ? 2.318 -12.336 3.860 1.00 82.69 188 GLY A C 1
ATOM 1485 O O . GLY A 1 188 ? 3.052 -11.676 3.115 1.00 82.69 188 GLY A O 1
ATOM 1486 N N . ILE A 1 189 ? 2.239 -13.669 3.765 1.00 83.44 189 ILE A N 1
ATOM 1487 C CA . ILE A 1 189 ? 3.065 -14.459 2.833 1.00 83.44 189 ILE A CA 1
ATOM 1488 C C . ILE A 1 189 ? 2.759 -14.081 1.376 1.00 83.44 189 ILE A C 1
ATOM 1490 O O . ILE A 1 189 ? 3.680 -13.917 0.572 1.00 83.44 189 ILE A O 1
ATOM 1494 N N . ALA A 1 190 ? 1.483 -13.909 1.023 1.00 83.50 190 ALA A N 1
ATOM 1495 C CA . ALA A 1 190 ? 1.076 -13.539 -0.330 1.00 83.50 190 ALA A CA 1
ATOM 1496 C C . ALA A 1 190 ? 1.624 -12.159 -0.744 1.00 83.50 190 ALA A C 1
ATOM 1498 O O . ALA A 1 190 ? 2.292 -12.034 -1.772 1.00 83.50 190 ALA A O 1
ATOM 1499 N N . THR A 1 191 ? 1.416 -11.129 0.077 1.00 82.88 191 THR A N 1
ATOM 1500 C CA . THR A 1 191 ? 1.894 -9.759 -0.197 1.00 82.88 191 THR A CA 1
ATOM 1501 C C . THR A 1 191 ? 3.415 -9.717 -0.313 1.00 82.88 191 THR A C 1
ATOM 1503 O O . THR A 1 191 ? 3.977 -9.076 -1.205 1.00 82.88 191 THR A O 1
ATOM 1506 N N . SER A 1 192 ? 4.092 -10.465 0.549 1.00 79.62 192 SER A N 1
ATOM 1507 C CA . SER A 1 192 ? 5.539 -10.626 0.531 1.00 79.62 192 SER A CA 1
ATOM 1508 C C . SER A 1 192 ? 6.030 -11.273 -0.760 1.00 79.62 192 SER A C 1
ATOM 1510 O O . SER A 1 192 ? 6.903 -10.742 -1.441 1.00 79.62 192 SER A O 1
ATOM 1512 N N . PHE A 1 193 ? 5.424 -12.386 -1.171 1.00 79.69 193 PHE A N 1
ATOM 1513 C CA . PHE A 1 193 ? 5.777 -13.050 -2.424 1.00 79.69 193 PHE A CA 1
ATOM 1514 C C . PHE A 1 193 ? 5.514 -12.153 -3.646 1.00 79.69 193 PHE A C 1
ATOM 1516 O O . PHE A 1 193 ? 6.337 -12.092 -4.561 1.00 79.69 193 PHE A O 1
ATOM 1523 N N . PHE A 1 194 ? 4.407 -11.407 -3.641 1.00 82.19 194 PHE A N 1
ATOM 1524 C CA . PHE A 1 194 ? 4.062 -10.461 -4.700 1.00 82.19 194 PHE A CA 1
ATOM 1525 C C . PHE A 1 194 ? 5.090 -9.330 -4.829 1.00 82.19 194 PHE A C 1
ATOM 1527 O O . PHE A 1 194 ? 5.606 -9.090 -5.920 1.00 82.19 194 PHE A O 1
ATOM 1534 N N . THR A 1 195 ? 5.425 -8.652 -3.728 1.00 77.94 195 THR A N 1
ATOM 1535 C CA . THR A 1 195 ? 6.385 -7.533 -3.739 1.00 77.94 195 THR A CA 1
ATOM 1536 C C . THR A 1 195 ? 7.778 -7.991 -4.166 1.00 77.94 195 THR A C 1
ATOM 1538 O O . THR A 1 195 ? 8.421 -7.334 -4.987 1.00 77.94 195 THR A O 1
ATOM 1541 N N . LEU A 1 196 ? 8.213 -9.166 -3.701 1.00 75.31 196 LEU A N 1
ATOM 1542 C CA . LEU A 1 196 ? 9.471 -9.788 -4.109 1.00 75.31 196 LEU A CA 1
ATOM 1543 C C . LEU A 1 196 ? 9.548 -10.016 -5.615 1.00 75.31 196 LEU A C 1
ATOM 1545 O O . LEU A 1 196 ? 10.542 -9.655 -6.251 1.00 75.31 196 LEU A O 1
ATOM 1549 N N . ASN A 1 197 ? 8.527 -10.647 -6.186 1.00 75.00 197 ASN A N 1
ATOM 1550 C CA . ASN A 1 197 ? 8.549 -11.006 -7.596 1.00 75.00 197 ASN A CA 1
ATOM 1551 C C . ASN A 1 197 ? 8.291 -9.797 -8.500 1.00 75.00 197 ASN A C 1
ATOM 1553 O O . ASN A 1 197 ? 8.940 -9.681 -9.537 1.00 75.00 197 ASN A O 1
ATOM 1557 N N . GLY A 1 198 ? 7.449 -8.851 -8.075 1.00 74.00 198 GLY A N 1
ATOM 1558 C CA . GLY A 1 198 ? 7.235 -7.584 -8.778 1.00 74.00 198 GLY A CA 1
ATOM 1559 C C . GLY A 1 198 ? 8.509 -6.739 -8.880 1.00 74.00 198 GLY A C 1
ATOM 1560 O O . GLY A 1 198 ? 8.851 -6.246 -9.958 1.00 74.00 198 GLY A O 1
ATOM 1561 N N . LEU A 1 199 ? 9.284 -6.645 -7.793 1.00 74.19 199 LEU A N 1
ATOM 1562 C CA . LEU A 1 199 ? 10.577 -5.954 -7.805 1.00 74.19 199 LEU A CA 1
ATOM 1563 C C . LEU A 1 199 ? 11.619 -6.694 -8.648 1.00 74.19 199 LEU A C 1
ATOM 1565 O O . LEU A 1 199 ? 12.333 -6.063 -9.425 1.00 74.19 199 LEU A O 1
ATOM 1569 N N . LYS A 1 200 ? 11.686 -8.029 -8.556 1.00 71.75 200 LYS A N 1
ATOM 1570 C CA . LYS A 1 200 ? 12.562 -8.846 -9.417 1.00 71.75 200 LYS A CA 1
ATOM 1571 C C . LYS A 1 200 ? 12.229 -8.703 -10.903 1.00 71.75 200 LYS A C 1
ATOM 1573 O O . LYS A 1 200 ? 13.138 -8.779 -11.715 1.00 71.75 200 LYS A O 1
ATOM 1578 N N . GLY A 1 201 ? 10.958 -8.511 -11.244 1.00 67.44 201 GLY A N 1
ATOM 1579 C CA . GLY A 1 201 ? 10.494 -8.289 -12.613 1.00 67.44 201 GLY A CA 1
ATOM 1580 C C . GLY A 1 201 ? 10.773 -6.890 -13.164 1.00 67.44 201 GLY A C 1
ATOM 1581 O O . GLY A 1 201 ? 10.742 -6.699 -14.378 1.00 67.44 201 GLY A O 1
ATOM 1582 N N . THR A 1 202 ? 11.052 -5.927 -12.279 1.00 67.81 202 THR A N 1
ATOM 1583 C CA . THR A 1 202 ? 11.332 -4.523 -12.628 1.00 67.81 202 THR A CA 1
ATOM 1584 C C . THR A 1 202 ? 12.829 -4.212 -12.650 1.00 67.81 202 THR A C 1
ATOM 1586 O O . THR A 1 202 ? 13.270 -3.360 -13.415 1.00 67.81 202 THR A O 1
ATOM 1589 N N . VAL A 1 203 ? 13.621 -4.894 -11.820 1.00 66.06 203 VAL A N 1
ATOM 1590 C CA . VAL A 1 203 ? 15.075 -4.713 -11.744 1.00 66.06 203 VAL A CA 1
ATOM 1591 C C . VAL A 1 203 ? 15.776 -5.677 -12.707 1.00 66.06 203 VAL A C 1
ATOM 1593 O O . VAL A 1 203 ? 15.544 -6.885 -12.600 1.00 66.06 203 VAL A O 1
ATOM 1596 N N . PRO A 1 204 ? 16.675 -5.197 -13.590 1.00 60.97 204 PRO A N 1
ATOM 1597 C CA . PRO A 1 204 ? 17.524 -6.060 -14.410 1.00 60.97 204 PRO A CA 1
ATOM 1598 C C . PRO A 1 204 ? 18.257 -7.100 -13.553 1.00 60.97 204 PRO A C 1
ATOM 1600 O O . PRO A 1 204 ? 18.684 -6.800 -12.438 1.00 60.97 204 PRO A O 1
ATOM 1603 N N . GLU A 1 205 ? 18.382 -8.340 -14.031 1.00 58.25 205 GLU A N 1
ATOM 1604 C CA . GLU A 1 205 ? 18.997 -9.413 -13.242 1.00 58.25 205 GLU A CA 1
ATOM 1605 C C . GLU A 1 205 ? 20.437 -9.040 -12.829 1.00 58.25 205 GLU A C 1
ATOM 1607 O O . GLU A 1 205 ? 21.293 -8.890 -13.699 1.00 58.25 205 GLU A O 1
ATOM 1612 N N . PRO A 1 206 ? 20.745 -8.912 -11.521 1.00 58.69 206 PRO A N 1
ATOM 1613 C CA . PRO A 1 206 ? 22.092 -8.601 -11.079 1.00 58.69 206 PRO A CA 1
ATOM 1614 C C . PRO A 1 206 ? 22.989 -9.842 -11.179 1.00 58.69 206 PRO A C 1
ATOM 1616 O O . PRO A 1 206 ? 22.505 -10.988 -11.218 1.00 58.69 206 PRO A O 1
ATOM 1619 N N . ASN A 1 207 ? 24.303 -9.597 -11.161 1.00 57.66 207 ASN A N 1
ATOM 1620 C CA . ASN A 1 207 ? 25.350 -10.620 -11.131 1.00 57.66 207 ASN A CA 1
ATOM 1621 C C . ASN A 1 207 ? 25.091 -11.672 -10.037 1.00 57.66 207 ASN A C 1
ATOM 1623 O O . ASN A 1 207 ? 24.472 -11.392 -9.005 1.00 57.66 207 ASN A O 1
ATOM 1627 N N . HIS A 1 208 ? 25.562 -12.900 -10.273 1.00 57.53 208 HIS A N 1
ATOM 1628 C CA . HIS A 1 208 ? 25.230 -14.094 -9.485 1.00 57.53 208 HIS A CA 1
ATOM 1629 C C . HIS A 1 208 ? 25.430 -13.918 -7.962 1.00 57.53 208 HIS A C 1
ATOM 1631 O O . HIS A 1 208 ? 24.596 -14.385 -7.182 1.00 57.53 208 HIS A O 1
ATOM 1637 N N . ASP A 1 209 ? 26.445 -13.160 -7.538 1.00 59.38 209 ASP A N 1
ATOM 1638 C CA . ASP A 1 209 ? 26.766 -12.919 -6.122 1.00 59.38 209 ASP A CA 1
ATOM 1639 C C . ASP A 1 209 ? 25.778 -11.969 -5.422 1.00 59.38 209 ASP A C 1
ATOM 1641 O O . ASP A 1 209 ? 25.387 -12.184 -4.271 1.00 59.38 209 ASP A O 1
ATOM 1645 N N . GLN A 1 210 ? 25.254 -10.972 -6.140 1.00 62.25 210 GLN A N 1
ATOM 1646 C CA . GLN A 1 210 ? 24.294 -9.999 -5.605 1.00 62.25 210 GLN A CA 1
ATOM 1647 C C . GLN A 1 210 ? 22.880 -10.581 -5.456 1.00 62.25 210 GLN A C 1
ATOM 1649 O O . GLN A 1 210 ? 22.053 -10.040 -4.718 1.00 62.25 210 GLN A O 1
ATOM 1654 N N . ARG A 1 211 ? 22.587 -11.718 -6.107 1.00 60.81 211 ARG A N 1
ATOM 1655 C CA . ARG A 1 211 ? 21.276 -12.393 -6.035 1.00 60.81 211 ARG A CA 1
ATOM 1656 C C . ARG A 1 211 ? 20.948 -12.885 -4.626 1.00 60.81 211 ARG A C 1
ATOM 1658 O O . ARG A 1 211 ? 19.788 -12.814 -4.221 1.00 60.81 211 ARG A O 1
ATOM 1665 N N . ARG A 1 212 ? 21.951 -13.367 -3.884 1.00 58.38 212 ARG A N 1
ATOM 1666 C CA . ARG A 1 212 ? 21.775 -13.882 -2.515 1.00 58.38 212 ARG A CA 1
ATOM 1667 C C . ARG A 1 212 ? 21.527 -12.739 -1.536 1.00 58.38 212 ARG A C 1
ATOM 1669 O O . ARG A 1 212 ? 20.527 -12.769 -0.827 1.00 58.38 212 ARG A O 1
ATOM 1676 N N . PHE A 1 213 ? 22.353 -11.694 -1.589 1.00 58.00 213 PHE A N 1
ATOM 1677 C CA . PHE A 1 213 ? 22.186 -10.482 -0.782 1.00 58.00 213 PHE A CA 1
ATOM 1678 C C . PHE A 1 213 ? 20.828 -9.804 -1.029 1.00 58.00 213 PHE A C 1
ATOM 1680 O O . PHE A 1 213 ? 20.133 -9.450 -0.081 1.00 58.00 213 PHE A O 1
ATOM 1687 N N . ARG A 1 214 ? 20.382 -9.740 -2.293 1.00 62.72 214 ARG A N 1
ATOM 1688 C CA . ARG A 1 214 ? 19.042 -9.265 -2.672 1.00 62.72 214 ARG A CA 1
ATOM 1689 C C . ARG A 1 214 ? 17.925 -10.059 -2.004 1.00 62.72 214 ARG A C 1
ATOM 1691 O O . ARG A 1 214 ? 16.996 -9.474 -1.461 1.00 62.72 214 ARG A O 1
ATOM 1698 N N . ASN A 1 215 ? 17.998 -11.388 -2.063 1.00 63.50 215 ASN A N 1
ATOM 1699 C CA . ASN A 1 215 ? 16.973 -12.239 -1.469 1.00 63.50 215 ASN A CA 1
ATOM 1700 C C . ASN A 1 215 ? 16.949 -12.088 0.059 1.00 63.50 215 ASN A C 1
ATOM 1702 O O . ASN A 1 215 ? 15.863 -11.999 0.613 1.00 63.50 215 ASN A O 1
ATOM 1706 N N . TYR A 1 216 ? 18.102 -11.981 0.729 1.00 63.53 216 TYR A N 1
ATOM 1707 C CA . TYR A 1 216 ? 18.156 -11.746 2.178 1.00 63.53 216 TYR A CA 1
ATOM 1708 C C . TYR A 1 216 ? 17.625 -10.369 2.582 1.00 63.53 216 TYR A C 1
ATOM 1710 O O . TYR A 1 216 ? 16.851 -10.277 3.528 1.00 63.53 216 TYR A O 1
ATOM 1718 N N . MET A 1 217 ? 17.978 -9.310 1.852 1.00 63.91 217 MET A N 1
ATOM 1719 C CA . MET A 1 217 ? 17.496 -7.954 2.129 1.00 63.91 217 MET A CA 1
ATOM 1720 C C . MET A 1 217 ? 15.979 -7.842 1.951 1.00 63.91 217 MET A C 1
ATOM 1722 O O . MET A 1 217 ? 15.292 -7.237 2.770 1.00 63.91 217 MET A O 1
ATOM 1726 N N . LEU A 1 218 ? 15.443 -8.462 0.898 1.00 61.78 218 LEU A N 1
ATOM 1727 C CA . LEU A 1 218 ? 14.010 -8.439 0.660 1.00 61.78 218 LEU A CA 1
ATOM 1728 C C . LEU A 1 218 ? 13.238 -9.399 1.589 1.00 61.78 218 LEU A C 1
ATOM 1730 O O . LEU A 1 218 ? 12.119 -9.084 1.975 1.00 61.78 218 LEU A O 1
ATOM 1734 N N . LEU A 1 219 ? 13.822 -10.531 2.001 1.00 61.41 219 LEU A N 1
ATOM 1735 C CA . LEU A 1 219 ? 13.250 -11.392 3.047 1.00 61.41 219 LEU A CA 1
ATOM 1736 C C . LEU A 1 219 ? 13.253 -10.701 4.419 1.00 61.41 219 LEU A C 1
ATOM 1738 O O . LEU A 1 219 ? 12.297 -10.849 5.174 1.00 61.41 219 LEU A O 1
ATOM 1742 N N . ALA A 1 220 ? 14.282 -9.905 4.726 1.00 60.88 220 ALA A N 1
ATOM 1743 C CA . ALA A 1 220 ? 14.325 -9.088 5.937 1.00 60.88 220 ALA A CA 1
ATOM 1744 C C . ALA A 1 220 ? 13.229 -8.007 5.932 1.00 60.88 220 ALA A C 1
ATOM 1746 O O . ALA A 1 220 ? 12.584 -7.792 6.957 1.00 60.88 220 ALA A O 1
ATOM 1747 N N . TYR A 1 221 ? 12.966 -7.382 4.778 1.00 62.84 221 TYR A N 1
ATOM 1748 C CA . TYR A 1 221 ? 11.823 -6.477 4.596 1.00 62.84 221 TYR A CA 1
ATOM 1749 C C . TYR A 1 221 ? 10.487 -7.197 4.843 1.00 62.84 221 TYR A C 1
ATOM 1751 O O . TYR A 1 221 ? 9.673 -6.718 5.624 1.00 62.84 221 TYR A O 1
ATOM 1759 N N . VAL A 1 222 ? 10.308 -8.385 4.260 1.00 56.78 222 VAL A N 1
ATOM 1760 C CA . VAL A 1 222 ? 9.122 -9.243 4.431 1.00 56.78 222 VAL A CA 1
ATOM 1761 C C . VAL A 1 222 ? 8.879 -9.630 5.895 1.00 56.78 222 VAL A C 1
ATOM 1763 O O . VAL A 1 222 ? 7.769 -9.474 6.386 1.00 56.78 222 VAL A O 1
ATOM 1766 N N . SER A 1 223 ? 9.922 -10.036 6.627 1.00 54.16 223 SER A N 1
ATOM 1767 C CA . SER A 1 223 ? 9.805 -10.456 8.035 1.00 54.16 223 SER A CA 1
ATOM 1768 C C . SER A 1 223 ? 9.385 -9.348 9.007 1.00 54.16 223 SER A C 1
ATOM 1770 O O . SER A 1 223 ? 9.050 -9.628 10.155 1.00 54.16 223 SER A O 1
ATOM 1772 N N . ARG A 1 224 ? 9.425 -8.079 8.579 1.00 54.25 224 ARG A N 1
ATOM 1773 C CA . ARG A 1 224 ? 9.094 -6.928 9.427 1.00 54.25 224 ARG A CA 1
ATOM 1774 C C . ARG A 1 224 ? 7.610 -6.548 9.386 1.00 54.25 224 ARG A C 1
ATOM 1776 O O . ARG A 1 224 ? 7.208 -5.719 10.191 1.00 54.25 224 ARG A O 1
ATOM 1783 N N . PHE A 1 225 ? 6.822 -7.152 8.490 1.00 51.22 225 PHE A N 1
ATOM 1784 C CA . PHE A 1 225 ? 5.390 -6.864 8.309 1.00 51.22 225 PHE A CA 1
ATOM 1785 C C . PHE A 1 225 ? 4.441 -7.905 8.909 1.00 51.22 225 PHE A C 1
ATOM 1787 O O . PHE A 1 225 ? 3.229 -7.750 8.782 1.00 51.22 225 PHE A O 1
ATOM 1794 N N . ASP A 1 226 ? 4.970 -8.924 9.590 1.00 42.59 226 ASP A N 1
ATOM 1795 C CA . ASP A 1 226 ? 4.165 -9.953 10.261 1.00 42.59 226 ASP A CA 1
ATOM 1796 C C . ASP A 1 226 ? 3.685 -9.555 11.680 1.00 42.59 226 ASP A C 1
ATOM 1798 O O . ASP A 1 226 ? 3.150 -10.405 12.392 1.00 42.59 226 ASP A O 1
ATOM 1802 N N . PHE A 1 227 ? 3.825 -8.285 12.100 1.00 38.53 227 PHE A N 1
ATOM 1803 C CA . PHE A 1 227 ? 3.370 -7.794 13.415 1.00 38.53 227 PHE A CA 1
ATOM 1804 C C . PHE A 1 227 ? 2.813 -6.369 13.384 1.00 38.53 227 PHE A C 1
ATOM 1806 O O . PHE A 1 227 ? 3.478 -5.486 12.795 1.00 38.53 227 PHE A O 1
#

Radius of gyration: 20.17 Å; chains: 1; bounding box: 47×50×53 Å

InterPro domains:
  IPR005578 Yif1 family [PF03878] (3-210)
  IPR005578 Yif1 family [PTHR14083] (5-221)